Protein AF-A0A2M7NGG2-F1 (afdb_monomer)

Nearest PDB structures (foldseek):
  3zx6-assembly1_A  TM=2.476E-01  e=9.304E+00  Archaeoglobus fulgidus DSM 4304

Sequence (332 aa):
MDNKNKNTEERQLDELEKFLLTHRSKLQKEEKKSINQQFDASFSMEKNFLAIQAKMKNEQASRLEPRNIIEERAKKLIEIESEESEKEETKNWVKPAPISSETEKTAKSIKIGYAEVKRDVTNWVKPAPITSQYSSHATSLETRNQKNMPTTKTVSLRKFWTVAASLTALLITTFMYQADTISMLTAENEELISMYEENGMRGFDENFEGNNRQNYAQNASLPAELLEAENYYTSIIAKDKKELKKKDTQNWITPETIQTLDELDEVYKVMKADLLEEQNPKKLVDEMLNNLKLRKQILDESIQILEKSNTEKSNSSDSKSNTTNNSNEKSI

pLDDT: mean 70.08, std 18.83, range [37.06, 97.06]

Secondary structure (DSSP, 8-state):
--TTTHHHHHHHHHHHHHHHHHHHHHHHHHHHHHHHHHHHHHHHHHHHHHHHHHHHHHHHHHHH--TTHHHHHHHHHHHHHHHHHTTSTT-----------------------------------PPPP---------------------------HHHHHHHHHHHHHHHHHHHHHHHHHHHHHHHHHHHHHHHHHHHHHHHHHHTTTSSSTTSTTSS----HHHHHHHHHHHHHHHHHHHHHHHH-TT--S-HHHHHHHHHHHHHHHHHHHHTTT-S-HHHHHHHHHHHHHHHHHHHHHHHHHHHHHHHHHHHHHHTTSSSSS-S-----

Structure (mmCIF, N/CA/C/O backbone):
data_AF-A0A2M7NGG2-F1
#
_entry.id   AF-A0A2M7NGG2-F1
#
loop_
_atom_site.group_PDB
_atom_site.id
_atom_site.type_symbol
_atom_site.label_atom_id
_atom_site.label_alt_id
_atom_site.label_comp_id
_atom_site.label_asym_id
_atom_site.label_entity_id
_atom_site.label_seq_id
_atom_site.pdbx_PDB_ins_code
_atom_site.Cartn_x
_atom_site.Cartn_y
_atom_site.Cartn_z
_atom_site.occupancy
_atom_site.B_iso_or_equiv
_atom_site.auth_seq_id
_atom_site.auth_comp_id
_atom_site.auth_asym_id
_atom_site.auth_atom_id
_atom_site.pdbx_PDB_model_num
ATOM 1 N N . MET A 1 1 ? -50.409 -27.435 54.629 1.00 51.56 1 MET A N 1
ATOM 2 C CA . MET A 1 1 ? -50.035 -28.698 53.952 1.00 51.56 1 MET A CA 1
ATOM 3 C C . MET A 1 1 ? -48.784 -28.470 53.087 1.00 51.56 1 MET A C 1
ATOM 5 O O . MET A 1 1 ? -48.601 -29.124 52.071 1.00 51.56 1 MET A O 1
ATOM 9 N N . ASP A 1 2 ? -47.858 -27.594 53.504 1.00 56.91 2 ASP A N 1
ATOM 10 C CA . ASP A 1 2 ? -47.106 -26.790 52.517 1.00 56.91 2 ASP A CA 1
ATOM 11 C C . ASP A 1 2 ? -45.601 -27.078 52.454 1.00 56.91 2 ASP A C 1
ATOM 13 O O . ASP A 1 2 ? -44.858 -26.391 51.763 1.00 56.91 2 ASP A O 1
ATOM 17 N N . ASN A 1 3 ? -45.124 -28.121 53.139 1.00 55.62 3 ASN A N 1
ATOM 18 C CA . ASN A 1 3 ? -43.682 -28.370 53.253 1.00 55.62 3 ASN A CA 1
ATOM 19 C C . ASN A 1 3 ? -43.091 -29.232 52.119 1.00 55.62 3 ASN A C 1
ATOM 21 O O . ASN A 1 3 ? -41.882 -29.424 52.059 1.00 55.62 3 ASN A O 1
ATOM 25 N N . LYS A 1 4 ? -43.919 -29.763 51.206 1.00 62.81 4 LYS A N 1
ATOM 26 C CA . LYS A 1 4 ? -43.430 -30.572 50.072 1.00 62.81 4 LYS A CA 1
ATOM 27 C C . LYS A 1 4 ? -42.981 -29.745 48.864 1.00 62.81 4 LYS A C 1
ATOM 29 O O . LYS A 1 4 ? -42.221 -30.267 48.058 1.00 62.81 4 LYS A O 1
ATOM 34 N N . ASN A 1 5 ? -43.392 -28.479 48.742 1.00 64.94 5 ASN A N 1
ATOM 35 C CA . ASN A 1 5 ? -43.087 -27.690 47.543 1.00 64.94 5 ASN A CA 1
ATOM 36 C C . ASN A 1 5 ? -41.690 -27.045 47.575 1.00 64.94 5 ASN A C 1
ATOM 38 O O . ASN A 1 5 ? -41.006 -27.044 46.556 1.00 64.94 5 ASN A O 1
ATOM 42 N N . LYS A 1 6 ? -41.212 -26.612 48.752 1.00 71.12 6 LYS A N 1
ATOM 43 C CA . LYS A 1 6 ? -39.896 -25.954 48.904 1.00 71.12 6 LYS A CA 1
ATOM 44 C C . LYS A 1 6 ? -38.714 -26.797 48.419 1.00 71.12 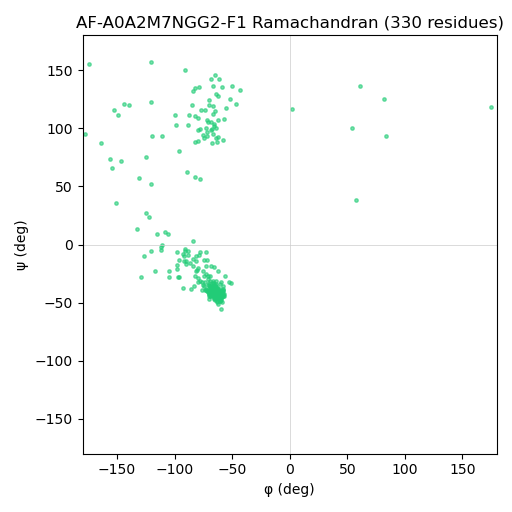6 LYS A C 1
ATOM 46 O O . LYS A 1 6 ? -37.806 -26.279 47.786 1.00 71.12 6 LYS A O 1
ATOM 51 N N . ASN A 1 7 ? -38.765 -28.107 48.654 1.00 76.88 7 ASN A N 1
ATOM 52 C CA . ASN A 1 7 ? -37.688 -29.021 48.259 1.00 76.88 7 ASN A CA 1
ATOM 53 C C . ASN A 1 7 ? -37.558 -29.186 46.735 1.00 76.88 7 ASN A C 1
ATOM 55 O O . ASN A 1 7 ? -36.537 -29.666 46.250 1.00 76.88 7 ASN A O 1
ATOM 59 N N . THR A 1 8 ? -38.598 -28.838 45.975 1.00 84.19 8 THR A N 1
ATOM 60 C CA . THR A 1 8 ? -38.588 -28.947 44.510 1.00 84.19 8 THR A CA 1
ATOM 61 C C . THR A 1 8 ? -37.977 -27.697 43.883 1.00 84.19 8 THR A C 1
ATOM 63 O O . THR A 1 8 ? -37.203 -27.811 42.937 1.00 84.19 8 THR A O 1
ATOM 66 N N . GLU A 1 9 ? -38.259 -26.522 44.451 1.00 82.75 9 GLU A N 1
ATOM 67 C CA . GLU A 1 9 ? -37.700 -25.243 43.998 1.00 82.75 9 GLU A CA 1
ATOM 68 C C . GLU A 1 9 ? -36.191 -25.150 44.260 1.00 82.75 9 GLU A C 1
ATOM 70 O O . GLU A 1 9 ? -35.447 -24.770 43.359 1.00 82.75 9 GLU A O 1
ATOM 75 N N . GLU A 1 10 ? -35.711 -25.579 45.436 1.00 86.06 10 GLU A N 1
ATOM 76 C CA . GLU A 1 10 ? -34.265 -25.624 45.721 1.00 86.06 10 GLU A CA 1
ATOM 77 C C . GLU A 1 10 ? -33.520 -26.549 44.750 1.00 86.06 10 GLU A C 1
ATOM 79 O O . GLU A 1 10 ? -32.450 -26.205 44.253 1.00 86.06 10 GLU A O 1
ATOM 84 N N . ARG A 1 11 ? -34.120 -27.689 44.386 1.00 89.81 11 ARG A N 1
ATOM 85 C CA . ARG A 1 11 ? -33.530 -28.613 43.408 1.00 89.81 11 ARG A CA 1
ATOM 86 C C . ARG A 1 11 ? -33.443 -28.015 42.006 1.00 89.81 11 ARG A C 1
ATOM 88 O O . ARG A 1 11 ? -32.463 -28.248 41.305 1.00 89.81 11 ARG A O 1
ATOM 95 N N . GLN A 1 12 ? -34.460 -27.259 41.599 1.00 92.50 12 GLN A N 1
ATOM 96 C CA . GLN A 1 12 ? -34.472 -26.581 40.303 1.00 92.50 12 GLN A CA 1
ATOM 97 C C . GLN A 1 12 ? -33.455 -25.435 40.249 1.00 92.50 12 GLN A C 1
ATOM 99 O O . GLN A 1 12 ? -32.825 -25.233 39.211 1.00 92.50 12 GLN A O 1
ATOM 104 N N . LEU A 1 13 ? -33.257 -24.721 41.360 1.00 92.81 13 LEU A N 1
ATOM 105 C CA . LEU A 1 13 ? -32.229 -23.685 41.486 1.00 92.81 13 LEU A CA 1
ATOM 106 C C . LEU A 1 13 ? -30.813 -24.267 41.385 1.00 92.81 13 LEU A C 1
ATOM 108 O O . LEU A 1 13 ? -30.017 -23.755 40.598 1.00 92.81 13 LEU A O 1
ATOM 112 N N . ASP A 1 14 ? -30.529 -25.370 42.080 1.00 94.25 14 ASP A N 1
ATOM 113 C CA . ASP A 1 14 ? -29.232 -26.059 42.003 1.00 94.25 14 ASP A CA 1
ATOM 114 C C . ASP A 1 14 ? -28.930 -26.574 40.585 1.00 94.25 14 ASP A C 1
ATOM 116 O O . ASP A 1 14 ? -27.805 -26.459 40.082 1.00 94.25 14 ASP A O 1
ATOM 120 N N . GLU A 1 15 ? -29.930 -27.140 39.900 1.00 94.00 15 GLU A N 1
ATOM 121 C CA . GLU A 1 15 ? -29.772 -27.600 38.516 1.00 94.00 15 GLU A CA 1
ATOM 122 C C . GLU A 1 15 ? -29.526 -26.436 37.547 1.00 94.00 15 GLU A C 1
ATOM 124 O O . GLU A 1 15 ? -28.672 -26.543 36.658 1.00 94.00 15 GLU A O 1
ATOM 129 N N . LEU A 1 16 ? -30.214 -25.307 37.745 1.00 92.38 16 LEU A N 1
ATOM 130 C CA . LEU A 1 16 ? -30.028 -24.102 36.941 1.00 92.38 16 LEU A CA 1
ATOM 131 C C . LEU A 1 16 ? -28.644 -23.479 37.166 1.00 92.38 16 LEU A C 1
ATOM 133 O O . LEU A 1 16 ? -27.970 -23.121 36.198 1.00 92.38 16 LEU A O 1
ATOM 137 N N . GLU A 1 17 ? -28.181 -23.395 38.412 1.00 93.44 17 GLU A N 1
ATOM 138 C CA . GLU A 1 17 ? -26.848 -22.882 38.734 1.00 93.44 17 GLU A CA 1
ATOM 139 C C . GLU A 1 17 ? -25.758 -23.758 38.107 1.00 93.44 17 GLU A C 1
ATOM 141 O O . GLU A 1 17 ? -24.840 -23.256 37.448 1.00 93.44 17 GLU A O 1
ATOM 146 N N . LYS A 1 18 ? -25.900 -25.084 38.207 1.00 95.75 18 LYS A N 1
ATOM 147 C CA . LYS A 1 18 ? -24.974 -26.036 37.588 1.00 95.75 18 LYS A CA 1
ATOM 148 C C . LYS A 1 18 ? -24.958 -25.919 36.062 1.00 95.75 18 LYS A C 1
ATOM 150 O O . LYS A 1 18 ? -23.886 -26.009 35.449 1.00 95.75 18 LYS A O 1
ATOM 155 N N . PHE A 1 19 ? -26.114 -25.692 35.439 1.00 96.31 19 PHE A N 1
ATOM 156 C CA . PHE A 1 19 ? -26.215 -25.445 34.002 1.00 96.31 19 PHE A CA 1
ATOM 157 C C . PHE A 1 19 ? -25.487 -24.154 33.603 1.00 96.31 19 PHE A C 1
ATOM 159 O O . PHE A 1 19 ? -24.643 -24.178 32.702 1.00 96.31 19 PHE A O 1
ATOM 166 N N . LEU A 1 20 ? -25.736 -23.051 34.315 1.00 91.44 20 LEU A N 1
ATOM 167 C CA . LEU A 1 20 ? -25.100 -21.758 34.057 1.00 91.44 20 LEU A CA 1
ATOM 168 C C . LEU A 1 20 ? -23.578 -21.814 34.247 1.00 91.44 20 LEU A C 1
ATOM 170 O O . LEU A 1 20 ? -22.838 -21.314 33.395 1.00 91.44 20 LEU A O 1
ATOM 174 N N . LEU A 1 21 ? -23.087 -22.484 35.298 1.00 92.00 21 LEU A N 1
ATOM 175 C CA . LEU A 1 21 ? -21.649 -22.686 35.513 1.00 92.00 21 LEU A CA 1
ATOM 176 C C . LEU A 1 21 ? -21.007 -23.462 34.356 1.00 92.00 21 LEU A C 1
ATOM 178 O O . LEU A 1 21 ? -19.936 -23.097 33.863 1.00 92.00 21 LEU A O 1
ATOM 182 N N . THR A 1 22 ? -21.678 -24.521 33.900 1.00 93.38 22 THR A N 1
ATOM 183 C CA . THR A 1 22 ? -21.195 -25.359 32.797 1.00 93.38 22 THR A CA 1
ATOM 184 C C . THR A 1 22 ? -21.135 -24.564 31.493 1.00 93.38 22 THR A C 1
ATOM 186 O O . THR A 1 22 ? -20.148 -24.649 30.757 1.00 93.38 22 THR A O 1
ATOM 189 N N . HIS A 1 23 ? -22.157 -23.752 31.215 1.00 90.50 23 HIS A N 1
ATOM 190 C CA . HIS A 1 23 ? -22.212 -22.935 30.007 1.00 90.50 23 HIS A CA 1
ATOM 191 C C . HIS A 1 23 ? -21.156 -21.820 30.020 1.00 90.50 23 HIS A C 1
ATOM 193 O O . HIS A 1 23 ? -20.458 -21.616 29.025 1.00 90.50 23 HIS A O 1
ATOM 199 N N . ARG A 1 24 ? -20.956 -21.160 31.169 1.00 88.38 24 ARG A N 1
ATOM 200 C CA . ARG A 1 24 ? -19.906 -20.147 31.354 1.00 88.38 24 ARG A CA 1
ATOM 201 C C . ARG A 1 24 ? -18.507 -20.730 31.151 1.00 88.38 24 ARG A C 1
ATOM 203 O O . ARG A 1 24 ? -17.673 -20.108 30.499 1.00 88.38 24 ARG A O 1
ATOM 210 N N . SER A 1 25 ? -18.257 -21.941 31.656 1.00 90.56 25 SER A N 1
ATOM 211 C CA . SER A 1 25 ? -16.974 -22.631 31.470 1.00 90.56 25 SER A CA 1
ATOM 212 C C . SER A 1 25 ? -16.694 -22.971 29.999 1.00 90.56 25 SER A C 1
ATOM 214 O O . SER A 1 25 ? -15.551 -22.852 29.551 1.00 90.56 25 SER A O 1
ATOM 216 N N . LYS A 1 26 ? -17.722 -23.354 29.225 1.00 89.69 26 LYS A N 1
ATOM 217 C CA . LYS A 1 26 ? -17.585 -23.596 27.778 1.00 89.69 26 LYS A CA 1
ATOM 218 C C . LYS A 1 26 ? -17.248 -22.317 27.013 1.00 89.69 26 LYS A C 1
ATOM 220 O O . LYS A 1 26 ? -16.282 -22.328 26.257 1.00 89.69 26 LYS A O 1
ATOM 225 N N . LEU A 1 27 ? -17.964 -21.223 27.281 1.00 86.50 27 LEU A N 1
ATOM 226 C CA . LEU A 1 27 ? -17.711 -19.930 26.635 1.00 86.50 27 LEU A CA 1
ATOM 227 C C . LEU A 1 27 ? -16.284 -19.431 26.901 1.00 86.50 27 LEU A C 1
ATOM 229 O O . LEU A 1 27 ? -15.575 -19.077 25.967 1.00 86.50 27 LEU A O 1
ATOM 233 N N . GLN A 1 28 ? -15.802 -19.522 28.144 1.00 84.00 28 GLN A N 1
ATOM 234 C CA . GLN A 1 28 ? -14.421 -19.139 28.469 1.00 84.00 28 GLN A CA 1
ATOM 235 C C . GLN A 1 28 ? -13.364 -20.013 27.775 1.00 84.00 28 GLN A C 1
ATOM 237 O O . GLN A 1 28 ? -12.260 -19.545 27.497 1.00 84.00 28 GLN A O 1
ATOM 242 N N . LYS A 1 29 ? -13.660 -21.294 27.515 1.00 85.44 29 LYS A N 1
ATOM 243 C CA . LYS A 1 29 ? -12.752 -22.174 26.764 1.00 85.44 29 LYS A CA 1
ATOM 244 C C . LYS A 1 29 ? -12.709 -21.817 25.281 1.00 85.44 29 LYS A C 1
ATOM 246 O O . LYS A 1 29 ? -11.626 -21.855 24.704 1.00 85.44 29 LYS A O 1
ATOM 251 N N . GLU A 1 30 ? -13.845 -21.483 24.676 1.00 79.31 30 GLU A N 1
ATOM 252 C CA . GLU A 1 30 ? -13.905 -21.057 23.272 1.00 79.31 30 GLU A CA 1
ATOM 253 C C . GLU A 1 30 ? -13.231 -19.699 23.064 1.00 79.31 30 GLU A C 1
ATOM 255 O O . GLU A 1 30 ? -12.419 -19.556 22.152 1.00 79.31 30 GLU A O 1
ATOM 260 N N . GLU A 1 31 ? -13.458 -18.750 23.972 1.00 77.06 31 GLU A N 1
ATOM 261 C CA . GLU A 1 31 ? -12.836 -17.425 23.936 1.00 77.06 31 GLU A CA 1
ATOM 262 C C . GLU A 1 31 ? -11.304 -17.524 24.015 1.00 77.06 31 GLU A C 1
ATOM 264 O O . GLU A 1 31 ? -10.600 -17.019 23.139 1.00 77.06 31 GLU A O 1
ATOM 269 N N . LYS A 1 32 ? -10.771 -18.304 24.970 1.00 75.75 32 LYS A N 1
ATOM 270 C CA . LYS A 1 32 ? -9.323 -18.573 25.071 1.00 75.75 32 LYS A CA 1
ATOM 271 C C . LYS A 1 32 ? -8.751 -19.267 23.836 1.00 75.75 32 LYS A C 1
ATOM 273 O O . LYS A 1 32 ? -7.603 -19.016 23.473 1.00 75.75 32 LYS A O 1
ATOM 278 N N . LYS A 1 33 ? -9.527 -20.142 23.190 1.00 79.50 33 LYS A N 1
ATOM 279 C CA . LYS A 1 33 ? -9.099 -20.821 21.962 1.00 79.50 33 LYS A CA 1
ATOM 280 C C . LYS A 1 33 ? -9.003 -19.836 20.794 1.00 79.50 33 LYS A C 1
ATOM 282 O O . LYS A 1 33 ? -8.041 -19.923 20.040 1.00 79.50 33 LYS A O 1
ATOM 287 N N . SER A 1 34 ? -9.933 -18.882 20.692 1.00 69.88 34 SER A N 1
ATOM 288 C CA . SER A 1 34 ? -9.902 -17.836 19.660 1.00 69.88 34 SER A CA 1
ATOM 289 C C . SER A 1 34 ? -8.727 -16.865 19.833 1.00 69.88 34 SER A C 1
ATOM 291 O O . SER A 1 34 ? -8.045 -16.560 18.857 1.00 69.88 34 SER A O 1
ATOM 293 N N . ILE A 1 35 ? -8.419 -16.473 21.077 1.00 66.00 35 ILE A N 1
ATOM 294 C CA . ILE A 1 35 ? -7.312 -15.557 21.395 1.00 66.00 35 ILE A CA 1
ATOM 295 C C . ILE A 1 35 ? -5.965 -16.190 21.036 1.00 66.00 35 ILE A C 1
ATOM 297 O O . ILE A 1 35 ? -5.145 -15.556 20.378 1.00 66.00 35 ILE A O 1
ATOM 301 N N . ASN A 1 36 ? -5.746 -17.460 21.397 1.00 59.78 36 ASN A N 1
ATOM 302 C CA . ASN A 1 36 ? -4.507 -18.156 21.035 1.00 59.78 36 ASN A CA 1
ATOM 303 C C . ASN A 1 36 ? -4.354 -18.306 19.513 1.00 59.78 36 ASN A C 1
ATOM 305 O O . ASN A 1 36 ? -3.256 -18.151 18.990 1.00 59.78 36 ASN A O 1
ATOM 309 N N . GLN A 1 37 ? -5.451 -18.548 18.788 1.00 68.06 37 GLN A N 1
ATOM 310 C CA . GLN A 1 37 ? -5.415 -18.689 17.331 1.00 68.06 37 GLN A CA 1
ATOM 311 C C . GLN A 1 37 ? -5.125 -17.355 16.620 1.00 68.06 37 GLN A C 1
ATO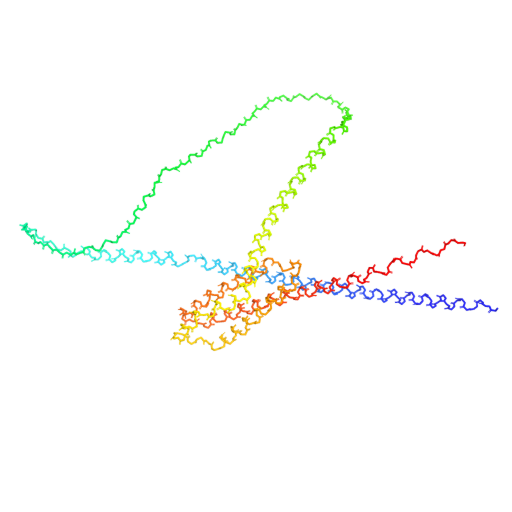M 313 O O . GLN A 1 37 ? -4.427 -17.339 15.607 1.00 68.06 37 GLN A O 1
ATOM 318 N N . GLN A 1 38 ? -5.616 -16.234 17.161 1.00 54.91 38 GLN A N 1
ATOM 319 C CA . GLN A 1 38 ? -5.259 -14.892 16.690 1.00 54.91 38 GLN A CA 1
ATOM 320 C C . GLN A 1 38 ? -3.801 -14.537 16.994 1.00 54.91 38 GLN A C 1
ATOM 322 O O . GLN A 1 38 ? -3.135 -13.961 16.136 1.00 54.91 38 GLN A O 1
ATOM 327 N N . PHE A 1 39 ? -3.298 -14.909 18.173 1.00 62.75 39 PHE A N 1
ATOM 328 C CA . PHE A 1 39 ? -1.914 -14.641 18.566 1.00 62.75 39 PHE A CA 1
ATOM 329 C C . PHE A 1 39 ? -0.909 -15.410 17.695 1.00 62.75 39 PHE A C 1
ATOM 331 O O . PHE A 1 39 ? 0.088 -14.847 17.245 1.00 62.75 39 PHE A O 1
ATOM 338 N N . ASP A 1 40 ? -1.200 -16.672 17.371 1.00 60.94 40 ASP A N 1
ATOM 339 C CA . ASP A 1 40 ? -0.364 -17.462 16.460 1.00 60.94 40 ASP A CA 1
ATOM 340 C C . ASP A 1 40 ? -0.364 -16.884 15.030 1.00 60.94 40 ASP A C 1
ATOM 342 O O . ASP A 1 40 ? 0.667 -16.882 14.351 1.00 60.94 40 ASP A O 1
ATOM 346 N N . ALA A 1 41 ? -1.496 -16.334 14.572 1.00 62.44 41 ALA A N 1
ATOM 347 C CA . ALA A 1 41 ? -1.596 -15.694 13.261 1.00 62.44 41 ALA A CA 1
ATOM 348 C C . ALA A 1 41 ? -0.814 -14.369 13.188 1.00 62.44 41 ALA A C 1
ATOM 350 O O . ALA A 1 41 ? -0.125 -14.128 12.193 1.00 62.44 41 ALA A O 1
ATOM 351 N N . SER A 1 42 ? -0.864 -13.533 14.235 1.00 52.91 42 SER A N 1
ATOM 352 C CA . SER A 1 42 ? -0.092 -12.283 14.279 1.00 52.91 42 SER A CA 1
ATOM 353 C C . SER A 1 42 ? 1.412 -12.552 14.325 1.00 52.91 42 SER A C 1
ATOM 355 O O . SER A 1 42 ? 2.168 -11.929 13.581 1.00 52.91 42 SER A O 1
ATOM 357 N N . PHE A 1 43 ? 1.846 -13.550 15.103 1.00 63.66 43 PHE A N 1
ATOM 358 C CA . PHE A 1 43 ? 3.258 -13.935 15.181 1.00 63.66 43 PHE A CA 1
ATOM 359 C C . PHE A 1 43 ? 3.774 -14.520 13.856 1.00 63.66 43 PHE A C 1
ATOM 361 O O . PHE A 1 43 ? 4.923 -14.296 13.464 1.00 63.66 43 PHE A O 1
ATOM 368 N N . SER A 1 44 ? 2.920 -15.247 13.125 1.00 68.06 44 SER A N 1
ATOM 369 C CA . SER A 1 44 ? 3.253 -15.750 11.791 1.00 68.06 44 SER A CA 1
ATOM 370 C C . SER A 1 44 ? 3.413 -14.625 10.762 1.00 68.06 44 SER A C 1
ATOM 372 O O . SER A 1 44 ? 4.280 -14.729 9.892 1.00 68.06 44 SER A O 1
ATOM 374 N N . MET A 1 45 ? 2.607 -13.561 10.841 1.00 60.97 45 MET A N 1
ATOM 375 C CA . MET A 1 45 ? 2.731 -12.396 9.957 1.00 60.97 45 MET A CA 1
ATOM 376 C C . MET A 1 45 ? 3.993 -11.585 10.252 1.00 60.97 45 MET A C 1
ATOM 378 O O . MET A 1 45 ? 4.739 -11.275 9.326 1.00 60.97 45 MET A O 1
ATOM 382 N N . GLU A 1 46 ? 4.296 -11.330 11.525 1.00 67.75 46 GLU A N 1
ATOM 383 C CA . GLU A 1 46 ? 5.510 -10.611 11.926 1.00 67.75 46 GLU A CA 1
ATOM 384 C C . GLU A 1 46 ? 6.782 -11.348 11.480 1.00 67.75 46 GLU A C 1
ATOM 386 O O . GLU A 1 46 ? 7.712 -10.750 10.934 1.00 67.75 46 GLU A O 1
ATOM 391 N N . LYS A 1 47 ? 6.792 -12.683 11.593 1.00 76.56 47 LYS A N 1
ATOM 392 C CA . LYS A 1 47 ? 7.894 -13.516 11.095 1.00 76.56 47 LYS A CA 1
ATOM 393 C C . LYS A 1 47 ? 8.057 -13.436 9.572 1.00 76.56 47 LYS A C 1
ATOM 395 O O . LYS A 1 47 ? 9.189 -13.390 9.087 1.00 76.56 47 LYS A O 1
ATOM 400 N N . ASN A 1 48 ? 6.955 -13.410 8.820 1.00 70.88 48 ASN A N 1
ATOM 401 C CA . ASN A 1 48 ? 6.996 -13.239 7.365 1.00 70.88 48 ASN A CA 1
ATOM 402 C C . ASN A 1 48 ? 7.498 -11.843 6.975 1.00 70.88 48 ASN A C 1
ATOM 404 O O . ASN A 1 48 ? 8.320 -11.726 6.068 1.00 70.88 48 ASN A O 1
ATOM 408 N N . PHE A 1 49 ? 7.079 -10.803 7.693 1.00 73.75 49 PHE A N 1
ATOM 409 C CA . PHE A 1 49 ? 7.538 -9.434 7.470 1.00 73.75 49 PHE A CA 1
ATOM 410 C C . PHE A 1 49 ? 9.049 -9.284 7.709 1.00 73.75 49 PHE A C 1
ATOM 412 O O . PHE A 1 49 ? 9.772 -8.781 6.848 1.00 73.75 49 PHE A O 1
ATOM 419 N N . LEU A 1 50 ? 9.561 -9.823 8.821 1.00 81.44 50 LEU A N 1
ATOM 420 C CA . LEU A 1 50 ? 10.999 -9.873 9.115 1.00 81.44 50 LEU A CA 1
ATOM 421 C C . LEU A 1 50 ? 11.791 -10.629 8.037 1.00 81.44 50 LEU A C 1
ATOM 423 O O . LEU A 1 50 ? 12.881 -10.200 7.653 1.00 81.44 50 LEU A O 1
ATOM 427 N N . ALA A 1 51 ? 11.245 -11.731 7.514 1.00 79.25 51 ALA A N 1
ATOM 428 C CA . ALA A 1 51 ? 11.873 -12.482 6.429 1.00 79.25 51 ALA A CA 1
ATOM 429 C C . ALA A 1 51 ? 11.941 -11.669 5.123 1.00 79.25 51 ALA A C 1
ATOM 431 O O . ALA A 1 51 ? 12.961 -11.709 4.431 1.00 79.25 51 ALA A O 1
ATOM 432 N N . ILE A 1 52 ? 10.894 -10.899 4.806 1.00 75.88 52 ILE A N 1
ATOM 433 C CA . ILE A 1 52 ? 10.863 -10.001 3.643 1.00 75.88 52 ILE A CA 1
ATOM 434 C C . ILE A 1 52 ? 11.904 -8.886 3.800 1.00 75.88 52 ILE A C 1
ATOM 436 O O . ILE A 1 52 ? 12.710 -8.687 2.890 1.00 75.88 52 ILE A O 1
ATOM 440 N N . GLN A 1 53 ? 11.974 -8.227 4.962 1.00 78.81 53 GLN A N 1
ATOM 441 C CA . GLN A 1 53 ? 12.988 -7.197 5.223 1.00 78.81 53 GLN A CA 1
ATOM 442 C C . GLN A 1 53 ? 14.418 -7.742 5.119 1.00 78.81 53 GLN A C 1
ATOM 444 O O . GLN A 1 53 ? 15.288 -7.107 4.520 1.00 78.81 53 GLN A O 1
ATOM 449 N N . ALA A 1 54 ? 14.674 -8.926 5.683 1.00 80.94 54 ALA A N 1
ATOM 450 C CA . ALA A 1 54 ? 15.983 -9.566 5.604 1.00 80.94 54 ALA A CA 1
ATOM 451 C C . ALA A 1 54 ? 16.362 -9.891 4.151 1.00 80.94 54 ALA A C 1
ATOM 453 O O . ALA A 1 54 ? 17.503 -9.664 3.745 1.00 80.94 54 ALA A O 1
ATOM 454 N N . LYS A 1 55 ? 15.400 -10.368 3.351 1.00 86.62 55 LYS A N 1
ATOM 455 C CA . LYS A 1 55 ? 15.606 -10.644 1.927 1.00 86.62 55 LYS A CA 1
ATOM 456 C C . LYS A 1 55 ? 15.906 -9.365 1.144 1.00 86.62 55 LYS A C 1
ATOM 458 O O . LYS A 1 55 ? 16.868 -9.360 0.384 1.00 86.62 55 LYS A O 1
ATOM 463 N N . MET A 1 56 ? 15.163 -8.282 1.384 1.00 74.50 56 MET A N 1
ATOM 464 C CA . MET A 1 56 ? 15.417 -6.978 0.760 1.00 74.50 56 MET A CA 1
ATOM 465 C C . MET A 1 56 ? 16.803 -6.430 1.109 1.00 74.50 56 MET A C 1
ATOM 467 O O . MET A 1 56 ? 17.535 -6.019 0.214 1.00 74.50 56 MET A O 1
ATOM 471 N N . LYS A 1 57 ? 17.206 -6.476 2.386 1.00 79.69 57 LYS A N 1
ATOM 472 C CA . LYS A 1 57 ? 18.550 -6.041 2.805 1.00 79.69 57 LYS A CA 1
ATOM 473 C C . LYS A 1 57 ? 19.654 -6.875 2.164 1.00 79.69 57 LYS A C 1
ATOM 475 O O . LYS A 1 57 ? 20.663 -6.319 1.744 1.00 79.69 57 LYS A O 1
ATOM 480 N N . ASN A 1 58 ? 19.471 -8.192 2.075 1.00 79.06 58 ASN A N 1
ATOM 481 C CA . ASN A 1 58 ? 20.442 -9.075 1.432 1.00 79.06 58 ASN A CA 1
ATOM 482 C C . ASN A 1 58 ? 20.533 -8.813 -0.080 1.00 79.06 58 ASN A C 1
ATOM 484 O O . ASN A 1 58 ? 21.623 -8.787 -0.641 1.00 79.06 58 ASN A O 1
ATOM 488 N N . GLU A 1 59 ? 19.401 -8.557 -0.739 1.00 76.62 59 GLU A N 1
ATOM 489 C CA . GLU A 1 59 ? 19.377 -8.208 -2.159 1.00 76.62 59 GLU A CA 1
ATOM 490 C C . GLU A 1 59 ? 20.039 -6.845 -2.416 1.00 76.62 59 GLU A C 1
ATOM 492 O O . GLU A 1 59 ? 20.888 -6.737 -3.299 1.00 76.62 59 GLU A O 1
ATOM 497 N N . GLN A 1 60 ? 19.762 -5.833 -1.589 1.00 73.19 60 GLN A N 1
ATOM 498 C CA . GLN A 1 60 ? 20.455 -4.541 -1.641 1.00 73.19 60 GLN A CA 1
ATOM 499 C C . GLN A 1 60 ? 21.962 -4.686 -1.402 1.00 73.19 60 GLN A C 1
ATOM 501 O O . GLN A 1 60 ? 22.753 -4.106 -2.143 1.00 73.19 60 GLN A O 1
ATOM 506 N N . ALA A 1 61 ? 22.375 -5.499 -0.425 1.00 71.38 61 ALA A N 1
ATOM 507 C CA . ALA A 1 61 ? 23.786 -5.787 -0.175 1.00 71.38 61 ALA A CA 1
ATOM 508 C C . ALA A 1 61 ? 24.447 -6.492 -1.371 1.00 71.38 61 ALA A C 1
ATOM 510 O O . ALA A 1 61 ? 25.568 -6.150 -1.735 1.00 71.38 61 ALA A O 1
ATOM 511 N N . SER A 1 62 ? 23.738 -7.411 -2.036 1.00 71.00 62 SER A N 1
ATOM 512 C CA . SER A 1 62 ? 24.237 -8.089 -3.239 1.00 71.00 62 SER A CA 1
ATOM 513 C C . SER A 1 62 ? 24.339 -7.168 -4.461 1.00 71.00 62 SER A C 1
ATOM 515 O O . SER A 1 62 ? 25.241 -7.340 -5.276 1.00 71.00 62 SER A O 1
ATOM 517 N N . ARG A 1 63 ? 23.466 -6.155 -4.570 1.00 66.25 63 ARG A N 1
ATOM 518 C CA . ARG A 1 63 ? 23.556 -5.103 -5.599 1.00 66.25 63 ARG A CA 1
ATOM 519 C C . ARG A 1 63 ? 24.675 -4.098 -5.310 1.00 66.25 63 ARG A C 1
ATOM 521 O O . ARG A 1 63 ? 25.201 -3.493 -6.238 1.00 66.25 63 ARG A O 1
ATOM 528 N N . LEU A 1 64 ? 25.033 -3.923 -4.037 1.00 55.41 64 LEU A N 1
ATOM 529 C CA . LEU A 1 64 ? 26.090 -3.018 -3.588 1.00 55.41 64 LEU A CA 1
ATOM 530 C C . LEU A 1 64 ? 27.472 -3.669 -3.503 1.00 55.41 64 LEU A C 1
ATOM 532 O O . LEU A 1 64 ? 28.430 -2.940 -3.256 1.00 55.41 64 LEU A O 1
ATOM 536 N N . GLU A 1 65 ? 27.628 -4.982 -3.722 1.00 49.75 65 GLU A N 1
ATOM 537 C CA . GLU A 1 65 ? 28.968 -5.539 -3.914 1.00 49.75 65 GLU A CA 1
ATOM 538 C C . GLU A 1 65 ? 29.564 -4.961 -5.211 1.00 49.75 65 GLU A C 1
ATOM 540 O O . GLU A 1 65 ? 29.072 -5.253 -6.306 1.00 49.75 65 GLU A O 1
ATOM 545 N N . PRO A 1 66 ? 30.647 -4.164 -5.140 1.00 52.69 66 PRO A N 1
ATOM 546 C CA . PRO A 1 66 ? 31.288 -3.580 -6.309 1.00 52.69 66 PRO A CA 1
ATOM 547 C C . PRO A 1 66 ? 32.158 -4.640 -7.001 1.00 52.69 66 PRO A C 1
ATOM 549 O O . PRO A 1 66 ? 33.360 -4.457 -7.164 1.00 52.69 66 PRO A O 1
ATOM 552 N N . ARG A 1 67 ? 31.581 -5.783 -7.387 1.00 51.84 67 ARG A N 1
ATOM 553 C CA . ARG A 1 67 ? 32.337 -6.894 -7.984 1.00 51.84 67 ARG A CA 1
ATOM 554 C C . ARG A 1 67 ? 32.694 -6.708 -9.451 1.00 51.84 67 ARG A C 1
ATOM 556 O O . ARG A 1 67 ? 33.445 -7.517 -9.964 1.00 51.84 67 ARG A O 1
ATOM 563 N N . ASN A 1 68 ? 32.211 -5.663 -10.120 1.00 55.56 68 ASN A N 1
ATOM 564 C CA . ASN A 1 68 ? 32.533 -5.468 -11.538 1.00 55.56 68 ASN A CA 1
ATOM 565 C C . ASN A 1 68 ? 33.052 -4.079 -11.895 1.00 55.56 68 ASN A C 1
ATOM 567 O O . ASN A 1 68 ? 33.851 -3.961 -12.810 1.00 55.56 68 ASN A O 1
ATOM 571 N N . ILE A 1 69 ? 32.694 -3.020 -11.165 1.00 59.91 69 ILE A N 1
ATOM 572 C CA . ILE A 1 69 ? 33.061 -1.660 -11.598 1.00 59.91 69 ILE A CA 1
ATOM 573 C C . ILE A 1 69 ? 34.550 -1.367 -11.356 1.00 59.91 69 ILE A C 1
ATOM 575 O O . ILE A 1 69 ? 35.184 -0.690 -12.163 1.00 59.91 69 ILE A O 1
ATOM 579 N N . ILE A 1 70 ? 35.134 -1.878 -10.266 1.00 62.59 70 ILE A N 1
ATOM 580 C CA . ILE A 1 70 ? 36.564 -1.680 -9.973 1.00 62.59 70 ILE A CA 1
ATOM 581 C C . ILE A 1 70 ? 37.424 -2.588 -10.863 1.00 62.59 70 ILE A C 1
ATOM 583 O O . ILE A 1 70 ? 38.446 -2.140 -11.375 1.00 62.59 70 ILE A O 1
ATOM 587 N N . GLU A 1 71 ? 36.988 -3.826 -11.105 1.00 67.19 71 GLU A N 1
ATOM 588 C CA . GLU A 1 71 ? 37.714 -4.788 -11.941 1.00 67.19 71 GLU A CA 1
ATOM 589 C C . GLU A 1 71 ? 37.630 -4.435 -13.437 1.00 67.19 71 GLU A C 1
ATOM 591 O O . GLU A 1 71 ? 38.646 -4.487 -14.132 1.00 67.19 71 GLU A O 1
ATOM 596 N N . GLU A 1 72 ? 36.477 -3.957 -13.928 1.00 69.38 72 GLU A N 1
ATOM 597 C CA . GLU A 1 72 ? 36.372 -3.405 -15.286 1.00 69.38 72 GLU A CA 1
ATOM 598 C C . GLU A 1 72 ? 37.189 -2.123 -15.450 1.00 69.38 72 GLU A C 1
ATOM 600 O O . GLU A 1 72 ? 37.868 -1.971 -16.463 1.00 69.38 72 GLU A O 1
ATOM 605 N N . ARG A 1 73 ? 37.185 -1.205 -14.470 1.00 75.12 73 ARG A N 1
ATOM 606 C CA . ARG A 1 73 ? 38.030 0.001 -14.547 1.00 75.12 73 ARG A CA 1
ATOM 607 C C . ARG A 1 73 ? 39.518 -0.338 -14.533 1.00 75.12 73 ARG A C 1
ATOM 609 O O . ARG A 1 73 ? 40.272 0.304 -15.258 1.00 75.12 73 ARG A O 1
ATOM 616 N N . ALA A 1 74 ? 39.934 -1.341 -13.760 1.00 77.19 74 ALA A N 1
ATOM 617 C CA . ALA A 1 74 ? 41.315 -1.814 -13.747 1.00 77.19 74 ALA A CA 1
ATOM 618 C C . ALA A 1 74 ? 41.711 -2.456 -15.088 1.00 77.19 74 ALA A C 1
ATOM 620 O O . ALA A 1 74 ? 42.770 -2.133 -15.619 1.00 77.19 74 ALA A O 1
ATOM 621 N N . LYS A 1 75 ? 40.843 -3.285 -15.688 1.00 80.19 75 LYS A N 1
ATOM 622 C CA . LYS A 1 75 ? 41.072 -3.826 -17.041 1.00 80.19 75 LYS A CA 1
ATOM 623 C C . LYS A 1 75 ? 41.179 -2.726 -18.094 1.00 80.19 75 LYS A C 1
ATOM 625 O O . LYS A 1 75 ? 42.093 -2.762 -18.909 1.00 80.19 75 LYS A O 1
ATOM 630 N N . LYS A 1 76 ? 40.302 -1.721 -18.033 1.00 82.50 76 LYS A N 1
ATOM 631 C CA . LYS A 1 76 ? 40.296 -0.605 -18.988 1.00 82.50 76 LYS A CA 1
ATOM 632 C C . LYS A 1 76 ? 41.543 0.277 -18.880 1.00 82.50 76 LYS A C 1
ATOM 634 O O . LYS A 1 76 ? 42.003 0.796 -19.886 1.00 82.50 76 LYS A O 1
ATOM 639 N N . LEU A 1 77 ? 42.098 0.438 -17.677 1.00 81.31 77 LEU A N 1
ATOM 640 C CA . LEU A 1 77 ? 43.357 1.165 -17.468 1.00 81.31 77 LEU A CA 1
ATOM 641 C C . LEU A 1 77 ? 44.562 0.416 -18.055 1.00 81.31 77 LEU A C 1
ATOM 643 O O . LEU A 1 77 ? 45.409 1.045 -18.678 1.00 81.31 77 LEU A O 1
ATOM 647 N N . ILE A 1 78 ? 44.602 -0.913 -17.921 1.00 82.31 78 ILE A N 1
ATOM 648 C CA . ILE A 1 78 ? 45.669 -1.747 -18.502 1.00 82.31 78 ILE A CA 1
ATOM 649 C C . ILE A 1 78 ? 45.596 -1.748 -20.039 1.00 82.31 78 ILE A C 1
ATOM 651 O O . ILE A 1 78 ? 46.625 -1.705 -20.707 1.00 82.31 78 ILE A O 1
ATOM 655 N N . GLU A 1 79 ? 44.388 -1.758 -20.609 1.00 85.19 79 GLU A N 1
ATOM 656 C CA . GLU A 1 79 ? 44.188 -1.701 -22.064 1.00 85.19 79 GLU A CA 1
ATOM 657 C C . GLU A 1 79 ? 44.673 -0.361 -22.652 1.00 85.19 79 GLU A C 1
ATOM 659 O O . GLU A 1 79 ? 45.383 -0.353 -23.657 1.00 85.19 79 GLU A O 1
ATOM 664 N N . ILE A 1 80 ? 44.415 0.759 -21.965 1.00 78.38 80 ILE A N 1
ATOM 665 C CA . ILE A 1 80 ? 44.894 2.090 -22.378 1.00 78.38 80 ILE A CA 1
ATOM 666 C C . ILE A 1 80 ? 46.430 2.189 -22.327 1.00 78.38 80 ILE A C 1
ATOM 668 O O . ILE A 1 80 ? 47.026 2.704 -23.271 1.00 78.38 80 ILE A O 1
ATOM 672 N N . GLU A 1 81 ? 47.086 1.663 -21.285 1.00 74.19 81 GLU A N 1
ATOM 673 C CA . GLU A 1 81 ? 48.560 1.646 -21.215 1.00 74.19 81 GLU A CA 1
ATOM 674 C C . GLU A 1 81 ? 49.189 0.792 -22.329 1.00 74.19 81 GLU A C 1
ATOM 676 O O . GLU A 1 81 ? 50.248 1.140 -22.857 1.00 74.19 81 GLU A O 1
ATOM 681 N N . SER A 1 82 ? 48.529 -0.297 -22.739 1.00 69.19 82 SER A N 1
ATOM 682 C CA . SER A 1 82 ? 49.027 -1.140 -23.831 1.00 69.19 82 SER A CA 1
ATOM 683 C C . SER A 1 82 ? 48.933 -0.456 -25.202 1.00 69.19 82 SER A C 1
ATOM 685 O O . SER A 1 82 ? 49.895 -0.505 -25.970 1.00 69.19 82 SER A O 1
ATOM 687 N N . GLU A 1 83 ? 47.849 0.278 -25.481 1.00 70.69 83 GLU A N 1
ATOM 688 C CA . GLU A 1 83 ? 47.672 1.004 -26.749 1.00 70.69 83 GLU A CA 1
ATOM 689 C C . GLU A 1 83 ? 48.565 2.250 -26.880 1.00 70.69 83 GLU A C 1
ATOM 691 O O . GLU A 1 83 ? 48.868 2.688 -27.996 1.00 70.69 83 GLU A O 1
ATOM 696 N N . GLU A 1 84 ? 48.985 2.848 -25.763 1.00 65.31 84 GLU A N 1
ATOM 697 C CA . GLU A 1 84 ? 49.867 4.020 -25.771 1.00 65.31 84 GLU A CA 1
ATOM 698 C C . GLU A 1 84 ? 51.329 3.622 -26.045 1.00 65.31 84 GLU A C 1
ATOM 700 O O . GLU A 1 84 ? 52.042 4.334 -26.756 1.00 65.31 84 GLU A O 1
ATOM 705 N N . SER A 1 85 ? 51.737 2.422 -25.610 1.00 58.12 85 SER A N 1
ATOM 706 C CA . SER A 1 85 ? 53.085 1.883 -25.842 1.00 58.12 85 SER A CA 1
ATOM 707 C C . SER A 1 85 ? 53.376 1.508 -27.305 1.00 58.12 85 SER A C 1
ATOM 709 O O . SER A 1 85 ? 54.518 1.610 -27.751 1.00 58.12 85 SER A O 1
ATOM 711 N N . GLU A 1 86 ? 52.356 1.168 -28.102 1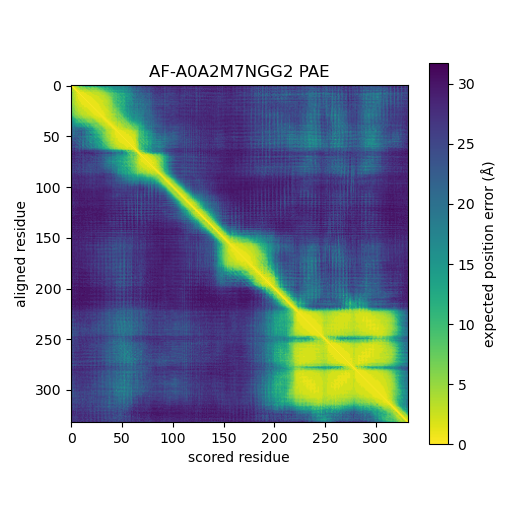.00 58.66 86 GLU A N 1
ATOM 712 C CA . GLU A 1 86 ? 52.530 0.841 -29.528 1.00 58.66 86 GLU A CA 1
ATOM 713 C C . GLU A 1 86 ? 52.627 2.083 -30.437 1.00 58.66 86 GLU A C 1
ATOM 715 O O . GLU A 1 86 ? 53.058 1.988 -31.589 1.00 58.66 86 GLU A O 1
ATOM 720 N N . LYS A 1 87 ? 52.268 3.280 -29.947 1.00 57.94 87 LYS A N 1
ATOM 721 C CA . LYS A 1 87 ? 52.280 4.517 -30.754 1.00 57.94 87 LYS A CA 1
ATOM 722 C C . LYS A 1 87 ? 53.580 5.323 -30.666 1.00 57.94 87 LYS A C 1
ATOM 724 O O . LYS A 1 87 ? 53.747 6.261 -31.451 1.00 57.94 87 LYS A O 1
ATOM 729 N N . GLU A 1 88 ? 54.514 4.974 -29.780 1.00 53.44 88 GLU A N 1
ATOM 730 C CA . GLU A 1 88 ? 55.779 5.713 -29.625 1.00 53.44 88 GLU A CA 1
ATOM 731 C C . GLU A 1 88 ? 56.942 5.222 -30.509 1.00 53.44 88 GLU A C 1
ATOM 733 O O . GLU A 1 88 ? 57.884 5.984 -30.730 1.00 53.44 88 GLU A O 1
ATOM 738 N N . GLU A 1 89 ? 56.876 4.041 -31.134 1.00 53.62 89 GLU A N 1
ATOM 739 C CA . GLU A 1 89 ? 58.009 3.510 -31.923 1.00 53.62 89 GLU A CA 1
ATOM 740 C C . GLU A 1 89 ? 58.118 4.013 -33.380 1.00 53.62 89 GLU A C 1
ATOM 742 O O . GLU A 1 89 ? 59.031 3.619 -34.104 1.00 53.62 89 GLU A O 1
ATOM 747 N N . THR A 1 90 ? 57.260 4.931 -33.848 1.00 53.62 90 THR A N 1
ATOM 748 C CA . THR A 1 90 ? 57.283 5.376 -35.265 1.00 53.62 90 THR A CA 1
ATOM 749 C C . THR A 1 90 ? 57.422 6.883 -35.496 1.00 53.62 90 THR A C 1
ATOM 751 O O . THR A 1 90 ? 57.045 7.389 -36.555 1.00 53.62 90 THR A O 1
ATOM 754 N N . LYS A 1 91 ? 58.043 7.638 -34.580 1.00 51.41 91 LYS A N 1
ATOM 755 C CA . LYS A 1 91 ? 58.438 9.033 -34.868 1.00 51.41 91 LYS A CA 1
ATOM 756 C C . LYS A 1 91 ? 59.894 9.132 -35.312 1.00 51.41 91 LYS A C 1
ATOM 758 O O . LYS A 1 91 ? 60.799 9.496 -34.567 1.00 51.41 91 LYS A O 1
ATOM 763 N N . ASN A 1 92 ? 60.066 8.825 -36.596 1.00 46.91 92 ASN A N 1
ATOM 764 C CA . ASN A 1 92 ? 61.247 9.134 -37.388 1.00 46.91 92 ASN A CA 1
ATOM 765 C C . ASN A 1 92 ? 61.654 10.611 -37.268 1.00 46.91 92 ASN A C 1
ATOM 767 O O . ASN A 1 92 ? 60.838 11.527 -37.374 1.00 46.91 92 ASN A O 1
ATOM 771 N N . TRP A 1 93 ? 62.962 10.799 -37.111 1.00 52.94 93 TRP A N 1
ATOM 772 C CA . TRP A 1 93 ? 63.700 12.053 -37.200 1.00 52.94 93 TRP A CA 1
ATOM 773 C C . TRP A 1 93 ? 63.320 12.886 -38.435 1.00 52.94 93 TRP A C 1
ATOM 775 O O . TRP A 1 93 ? 63.576 12.480 -39.569 1.00 52.94 93 TRP A O 1
ATOM 785 N N . VAL A 1 94 ? 62.834 14.110 -38.216 1.00 47.84 94 VAL A N 1
ATOM 786 C CA . VAL A 1 94 ? 62.776 15.158 -39.245 1.00 47.84 94 VAL A CA 1
ATOM 787 C C . VAL A 1 94 ? 63.583 16.361 -38.760 1.00 47.84 94 VAL A C 1
ATOM 789 O O . VAL A 1 94 ? 63.352 16.896 -37.677 1.00 47.84 94 VAL A O 1
ATOM 792 N N . LYS A 1 95 ? 64.577 16.750 -39.567 1.00 52.88 95 LYS A N 1
ATOM 793 C CA . LYS A 1 95 ? 65.468 17.901 -39.347 1.00 52.88 95 LYS A CA 1
ATOM 794 C C . LYS A 1 95 ? 64.680 19.221 -39.306 1.00 52.88 95 LYS A C 1
ATOM 796 O O . LYS A 1 95 ? 63.791 19.398 -40.138 1.00 52.88 95 LYS A O 1
ATOM 801 N N . PRO A 1 96 ? 65.054 20.188 -38.447 1.00 50.84 96 PRO A N 1
ATOM 802 C CA . PRO A 1 96 ? 64.456 21.515 -38.475 1.00 50.84 96 PRO A CA 1
ATOM 803 C C . PRO A 1 96 ? 65.053 22.357 -39.614 1.00 50.84 96 PRO A C 1
ATOM 805 O O . PRO A 1 96 ? 66.270 22.398 -39.801 1.00 50.84 96 PRO A O 1
ATOM 808 N N . ALA A 1 97 ? 64.187 23.051 -40.351 1.00 42.94 97 ALA A N 1
ATOM 809 C CA . ALA A 1 97 ? 64.542 24.125 -41.277 1.00 42.94 97 ALA A CA 1
ATOM 810 C C . ALA A 1 97 ? 63.828 25.427 -40.852 1.00 42.94 97 ALA A C 1
ATOM 812 O O . ALA A 1 97 ? 62.854 25.367 -40.098 1.00 42.94 97 ALA A O 1
ATOM 813 N N . PRO A 1 98 ? 64.352 26.601 -41.246 1.00 55.53 98 PRO A N 1
ATOM 814 C CA . PRO A 1 98 ? 64.277 27.798 -40.426 1.00 55.53 98 PRO A CA 1
ATOM 815 C C . PRO A 1 98 ? 63.048 28.673 -40.692 1.00 55.53 98 PRO A C 1
ATOM 817 O O . PRO A 1 98 ? 62.541 28.768 -41.804 1.00 55.53 98 PRO A O 1
ATOM 820 N N . ILE A 1 99 ? 62.654 29.334 -39.604 1.00 49.69 99 ILE A N 1
ATOM 821 C CA . ILE A 1 99 ? 61.984 30.632 -39.450 1.00 49.69 99 ILE A CA 1
ATOM 822 C C . ILE A 1 99 ? 61.638 31.346 -40.769 1.00 49.69 99 ILE A C 1
ATOM 824 O O . ILE A 1 99 ? 62.516 31.849 -41.468 1.00 49.69 99 ILE A O 1
ATOM 828 N N . SER A 1 100 ? 60.338 31.524 -41.007 1.00 37.56 100 SER A N 1
ATOM 829 C CA . SER A 1 100 ? 59.810 32.634 -41.797 1.00 37.56 100 SER A CA 1
ATOM 830 C C . SER A 1 100 ? 58.537 33.155 -41.130 1.00 37.56 100 SER A C 1
ATOM 832 O O . SER A 1 100 ? 57.594 32.415 -40.860 1.00 37.56 100 SER A O 1
ATOM 834 N N . SER A 1 101 ? 58.596 34.431 -40.773 1.00 52.97 101 SER A N 1
ATOM 835 C CA . SER A 1 101 ? 57.539 35.273 -40.232 1.00 52.97 101 SER A CA 1
ATOM 836 C C . SER A 1 101 ? 56.687 35.849 -41.360 1.00 52.97 101 SER A C 1
ATOM 838 O O . SER A 1 101 ? 57.283 36.431 -42.257 1.00 52.97 101 SER A O 1
ATOM 840 N N . GLU A 1 102 ? 55.356 35.784 -41.262 1.00 38.91 102 GLU A N 1
ATOM 841 C CA . GLU A 1 102 ? 54.388 36.818 -41.705 1.00 38.91 102 GLU A CA 1
ATOM 842 C C . GLU A 1 102 ? 52.949 36.288 -41.521 1.00 38.91 102 GLU A C 1
ATOM 844 O O . GLU A 1 102 ? 52.687 35.126 -41.811 1.00 38.91 102 GLU A O 1
ATOM 849 N N . THR A 1 103 ? 52.141 36.961 -40.681 1.00 44.75 103 THR A N 1
ATOM 850 C CA . THR A 1 103 ? 50.910 37.728 -41.032 1.00 44.75 103 THR A CA 1
ATOM 851 C C . THR A 1 103 ? 49.810 36.861 -41.678 1.00 44.75 103 THR A C 1
ATOM 853 O O . THR A 1 103 ? 50.064 36.038 -42.533 1.00 44.75 103 THR A O 1
ATOM 856 N N . GLU A 1 104 ? 48.519 36.921 -41.369 1.00 41.09 104 GLU A N 1
ATOM 857 C CA . GLU A 1 104 ? 47.656 37.799 -40.597 1.00 41.09 104 GLU A CA 1
ATOM 858 C C . GLU A 1 104 ? 46.259 37.123 -40.591 1.00 41.09 104 GLU A C 1
ATOM 860 O O . GLU A 1 104 ? 45.879 36.460 -41.550 1.00 41.09 104 GLU A O 1
ATOM 865 N N . LYS A 1 105 ? 45.460 37.437 -39.565 1.00 45.91 105 LYS A N 1
ATOM 866 C CA . LYS A 1 105 ? 43.996 37.634 -39.608 1.00 45.91 105 LYS A CA 1
ATOM 867 C C . LYS A 1 105 ? 43.008 36.446 -39.573 1.00 45.91 105 LYS A C 1
ATOM 869 O O . LYS A 1 105 ? 42.866 35.621 -40.464 1.00 45.91 105 LYS A O 1
ATOM 874 N N . THR A 1 106 ? 42.133 36.617 -38.574 1.00 46.59 106 THR A N 1
ATOM 875 C CA . THR A 1 106 ? 40.689 36.326 -38.510 1.00 46.59 106 THR A CA 1
ATOM 876 C C . THR A 1 106 ? 40.228 34.909 -3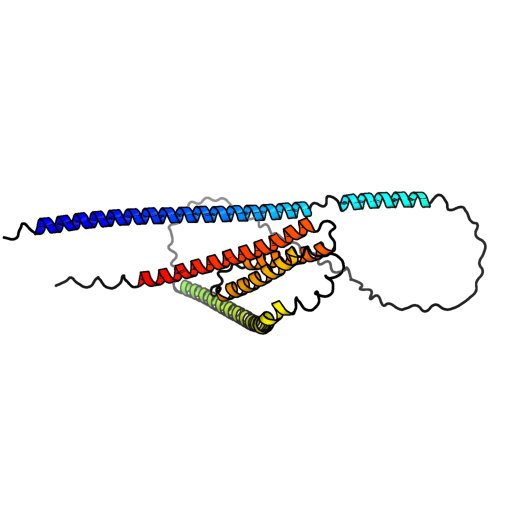8.183 1.00 46.59 106 THR A C 1
ATOM 878 O O . THR A 1 106 ? 39.890 34.126 -39.057 1.00 46.59 106 THR A O 1
ATOM 881 N N . ALA A 1 107 ? 39.993 34.670 -36.889 1.00 40.56 107 ALA A N 1
ATOM 882 C CA . ALA A 1 107 ? 38.875 33.843 -36.445 1.00 40.56 107 ALA A CA 1
ATOM 883 C C . ALA A 1 107 ? 38.294 34.406 -35.139 1.00 40.56 107 ALA A C 1
ATOM 885 O O . ALA A 1 107 ? 38.990 34.576 -34.140 1.00 40.56 107 ALA A O 1
ATOM 886 N N . LYS A 1 108 ? 37.004 34.753 -35.198 1.00 47.94 108 LYS A N 1
ATOM 887 C CA . LYS A 1 108 ? 36.161 35.204 -34.087 1.00 47.94 108 LYS A CA 1
ATOM 888 C C . LYS A 1 108 ? 36.176 34.163 -32.965 1.00 47.94 108 LYS A C 1
ATOM 890 O O . LYS A 1 108 ? 35.684 33.055 -33.158 1.00 47.94 108 LYS A O 1
ATOM 895 N N . SER A 1 109 ? 36.675 34.539 -31.790 1.00 41.31 109 SER A N 1
ATOM 896 C CA . SER A 1 109 ? 36.514 33.759 -30.567 1.00 41.31 109 SER A CA 1
ATOM 897 C C . SER A 1 109 ? 35.180 34.100 -29.900 1.00 41.31 109 SER A C 1
ATOM 899 O O . SER A 1 109 ? 34.890 35.243 -29.542 1.00 41.31 109 SER A O 1
ATOM 901 N N . ILE A 1 110 ? 34.341 33.077 -29.765 1.00 43.03 110 ILE A N 1
ATOM 902 C CA . ILE A 1 110 ? 33.125 33.096 -28.958 1.00 43.03 110 ILE A CA 1
ATOM 903 C C . ILE A 1 110 ? 33.568 33.048 -27.493 1.00 43.03 110 ILE A C 1
ATOM 905 O O . ILE A 1 110 ? 34.197 32.093 -27.042 1.00 43.03 110 ILE A O 1
ATOM 909 N N . LYS A 1 111 ? 33.277 34.124 -26.766 1.00 38.59 111 LYS A N 1
ATOM 910 C CA . LYS A 1 111 ? 33.621 34.314 -25.357 1.00 38.59 111 LYS A CA 1
ATOM 911 C C . LYS A 1 111 ? 32.566 33.605 -24.499 1.00 38.59 111 LYS A C 1
ATOM 913 O O . LYS A 1 111 ? 31.558 34.205 -24.144 1.00 38.59 111 LYS A O 1
ATOM 918 N N . ILE A 1 112 ? 32.774 32.322 -24.202 1.00 42.25 112 ILE A N 1
ATOM 919 C CA . ILE A 1 112 ? 32.018 31.619 -23.156 1.00 42.25 112 ILE A CA 1
ATOM 920 C C . ILE A 1 112 ? 32.692 31.958 -21.827 1.00 42.25 112 ILE A C 1
ATOM 922 O O . ILE A 1 112 ? 33.843 31.597 -21.586 1.00 42.25 112 ILE A O 1
ATOM 926 N N . GLY A 1 113 ? 31.994 32.740 -21.005 1.00 37.06 113 GLY A N 1
ATOM 927 C CA . GLY A 1 113 ? 32.439 33.115 -19.670 1.00 37.06 113 GLY A CA 1
ATOM 928 C C . GLY A 1 113 ? 32.367 31.921 -18.729 1.00 37.06 113 GLY A C 1
ATOM 929 O O . GLY A 1 113 ? 31.286 31.549 -18.286 1.00 37.06 113 GLY A O 1
ATOM 930 N N . TYR A 1 114 ? 33.522 31.353 -18.396 1.00 39.03 114 TYR A N 1
ATOM 931 C CA . TYR A 1 114 ? 33.665 30.515 -17.214 1.00 39.03 114 TYR A CA 1
ATOM 932 C C . TYR A 1 114 ? 34.000 31.430 -16.037 1.00 39.03 114 TYR A C 1
ATOM 934 O O . TYR A 1 114 ? 35.060 32.055 -16.001 1.00 39.03 114 TYR A O 1
ATOM 942 N N . ALA A 1 115 ? 33.059 31.553 -15.103 1.00 42.09 115 ALA A N 1
ATOM 943 C CA . ALA A 1 115 ? 33.298 32.177 -13.814 1.00 42.09 115 ALA A CA 1
ATOM 944 C C . ALA A 1 115 ? 34.236 31.270 -13.007 1.00 42.09 115 ALA A C 1
ATOM 946 O O . ALA A 1 115 ? 33.853 30.201 -12.532 1.00 42.09 115 ALA A O 1
ATOM 947 N N . GLU A 1 116 ? 35.488 31.693 -12.898 1.00 38.50 116 GLU A N 1
ATOM 948 C CA . GLU A 1 116 ? 36.516 31.060 -12.085 1.00 38.50 116 GLU A CA 1
ATOM 949 C C . GLU A 1 116 ? 36.204 31.320 -10.601 1.00 38.50 116 GLU A C 1
ATOM 951 O O . GLU A 1 116 ? 36.540 32.360 -10.035 1.00 38.50 116 GLU A O 1
ATOM 956 N N . VAL A 1 117 ? 35.498 30.382 -9.963 1.00 42.31 117 VAL A N 1
ATOM 957 C CA . VAL A 1 117 ? 35.278 30.388 -8.511 1.00 42.31 117 VAL A CA 1
ATOM 958 C C . VAL A 1 117 ? 36.577 29.953 -7.837 1.00 42.31 117 VAL A C 1
ATOM 960 O O . VAL A 1 117 ? 36.824 28.765 -7.624 1.00 42.31 117 VAL A O 1
ATOM 963 N N . LYS A 1 118 ? 37.420 30.928 -7.490 1.00 44.22 118 LYS A N 1
ATOM 964 C CA . LYS A 1 118 ? 38.522 30.731 -6.545 1.00 44.22 118 LYS A CA 1
ATOM 965 C C . LYS A 1 118 ? 37.920 30.426 -5.174 1.00 44.22 118 LYS A C 1
ATOM 967 O O . LYS A 1 118 ? 37.400 31.314 -4.507 1.00 44.22 118 LYS A O 1
ATOM 972 N N . ARG A 1 119 ? 37.944 29.155 -4.771 1.00 42.91 119 ARG A N 1
ATOM 973 C CA . ARG A 1 119 ? 37.688 28.774 -3.379 1.00 42.91 119 ARG A CA 1
ATOM 974 C C . ARG A 1 119 ? 38.974 29.014 -2.599 1.00 42.91 119 ARG A C 1
ATOM 976 O O . ARG A 1 119 ? 39.947 28.290 -2.790 1.00 42.91 119 ARG A O 1
ATOM 983 N N . ASP A 1 120 ? 38.963 30.030 -1.745 1.00 43.53 120 ASP A N 1
ATOM 984 C CA . ASP A 1 120 ? 40.003 30.252 -0.745 1.00 43.53 120 ASP A CA 1
ATOM 985 C C . ASP A 1 120 ? 40.039 29.068 0.229 1.00 43.53 120 ASP A C 1
ATOM 987 O O . ASP A 1 120 ? 39.160 28.885 1.074 1.00 43.53 120 ASP A O 1
ATOM 991 N N . VAL A 1 121 ? 41.076 28.240 0.103 1.00 49.53 121 VAL A N 1
ATOM 992 C CA . VAL A 1 121 ? 41.399 27.150 1.031 1.00 49.53 121 VAL A CA 1
ATOM 993 C C . VAL A 1 121 ? 42.306 27.701 2.131 1.00 49.53 121 VAL A C 1
ATOM 995 O O . VAL A 1 121 ? 43.451 27.292 2.277 1.00 49.53 121 VAL A O 1
ATOM 998 N N . THR A 1 122 ? 41.813 28.657 2.915 1.00 52.94 122 THR A N 1
ATOM 999 C CA . THR A 1 122 ? 42.507 29.129 4.123 1.00 52.94 122 THR A CA 1
ATOM 1000 C C . THR A 1 122 ? 41.497 29.535 5.184 1.00 52.94 122 THR A C 1
ATOM 1002 O O . THR A 1 122 ? 41.309 30.713 5.444 1.00 52.94 122 THR A O 1
ATOM 1005 N N . ASN A 1 123 ? 40.828 28.556 5.792 1.00 48.03 123 ASN A N 1
ATOM 1006 C CA . ASN A 1 123 ? 40.223 28.694 7.120 1.00 48.03 123 ASN A CA 1
ATOM 1007 C C . ASN A 1 123 ? 40.111 27.311 7.772 1.00 48.03 123 ASN A C 1
ATOM 1009 O O . ASN A 1 123 ? 39.035 26.763 7.988 1.00 48.03 123 ASN A O 1
ATOM 1013 N N . TRP A 1 124 ? 41.272 26.722 8.064 1.00 45.00 124 TRP A N 1
ATOM 1014 C CA . TRP A 1 124 ? 41.365 25.610 9.003 1.00 45.00 124 TRP A CA 1
ATOM 1015 C C . TRP A 1 124 ? 41.297 26.181 10.421 1.00 45.00 124 TRP A C 1
ATOM 1017 O O . TRP A 1 124 ? 42.282 26.695 10.955 1.00 45.00 124 TRP A O 1
ATOM 1027 N N . VAL A 1 125 ? 40.110 26.118 11.021 1.00 51.69 125 VAL A N 1
ATOM 1028 C CA . VAL A 1 125 ? 39.911 26.377 12.449 1.00 51.69 125 VAL A CA 1
ATOM 1029 C C . VAL A 1 125 ? 40.616 25.262 13.221 1.00 51.69 125 VAL A C 1
ATOM 1031 O O . VAL A 1 125 ? 40.235 24.096 13.146 1.00 51.69 125 VAL A O 1
ATOM 1034 N N . LYS A 1 126 ? 41.684 25.616 13.941 1.00 53.38 126 LYS A N 1
ATOM 1035 C CA . LYS A 1 126 ? 42.375 24.707 14.864 1.00 53.38 126 LYS A CA 1
ATOM 1036 C C . LYS A 1 126 ? 41.405 24.292 15.983 1.00 53.38 126 LYS A C 1
ATOM 1038 O O . LYS A 1 126 ? 40.847 25.185 16.623 1.00 53.38 126 LYS A O 1
ATOM 1043 N N . PRO A 1 127 ? 41.219 22.993 16.273 1.00 55.44 127 PRO A N 1
ATOM 1044 C CA . PRO A 1 127 ? 40.469 22.580 17.451 1.00 55.44 127 PRO A CA 1
ATOM 1045 C C . PRO A 1 127 ? 41.229 22.971 18.727 1.00 55.44 127 PRO A C 1
ATOM 1047 O O . PRO A 1 127 ? 42.451 22.829 18.816 1.00 55.44 127 PRO A O 1
ATOM 1050 N N . ALA A 1 128 ? 40.490 23.498 19.703 1.00 53.56 128 ALA A N 1
ATOM 1051 C CA . ALA A 1 128 ? 41.007 23.892 21.006 1.00 53.56 128 ALA A CA 1
ATOM 1052 C C . ALA A 1 128 ? 41.528 22.673 21.800 1.00 53.56 128 ALA A C 1
ATOM 1054 O O . ALA A 1 128 ? 40.950 21.587 21.705 1.00 53.56 128 ALA A O 1
ATOM 1055 N N . PRO A 1 129 ? 42.592 22.831 22.606 1.00 53.81 129 PRO A N 1
ATOM 1056 C CA . PRO A 1 129 ? 43.092 21.760 23.455 1.00 53.81 129 PRO A CA 1
ATOM 1057 C C . PRO A 1 129 ? 42.111 21.474 24.599 1.00 53.81 129 PRO A C 1
ATOM 1059 O O . PRO A 1 129 ? 41.776 22.353 25.392 1.00 53.81 129 PRO A O 1
ATOM 1062 N N . ILE A 1 130 ? 41.678 20.218 24.700 1.00 44.19 130 ILE A N 1
ATOM 1063 C CA . ILE A 1 130 ? 40.911 19.699 25.834 1.00 44.19 130 ILE A CA 1
ATOM 1064 C C . ILE A 1 130 ? 41.879 19.566 27.016 1.00 44.19 130 ILE A C 1
ATOM 1066 O O . ILE A 1 130 ? 42.652 18.614 27.102 1.00 44.19 130 ILE A O 1
ATOM 1070 N N . THR A 1 131 ? 41.863 20.531 27.935 1.00 43.25 131 THR A N 1
ATOM 1071 C CA . THR A 1 131 ? 42.560 20.418 29.221 1.00 43.25 131 THR A CA 1
ATOM 1072 C C . THR A 1 131 ? 41.722 19.578 30.180 1.00 43.25 131 THR A C 1
ATOM 1074 O O . THR A 1 131 ? 40.912 20.104 30.941 1.00 43.25 131 THR A O 1
ATOM 1077 N N . SER A 1 132 ? 41.915 18.259 30.160 1.00 45.88 132 SER A N 1
ATOM 1078 C CA . SER A 1 132 ? 41.459 17.379 31.236 1.00 45.88 132 SER A CA 1
ATOM 1079 C C . SER A 1 132 ? 42.342 17.597 32.469 1.00 45.88 132 SER A C 1
ATOM 1081 O O . SER A 1 132 ? 43.430 17.027 32.578 1.00 45.88 132 SER A O 1
ATOM 1083 N N . GLN A 1 133 ? 41.893 18.432 33.407 1.00 41.09 133 GLN A N 1
ATOM 1084 C CA . GLN A 1 133 ? 42.499 18.488 34.735 1.00 41.09 133 GLN A CA 1
ATOM 1085 C C . GLN A 1 133 ? 42.065 17.263 35.543 1.00 41.09 133 GLN A C 1
ATOM 1087 O O . GLN A 1 133 ? 41.023 17.240 36.194 1.00 41.09 133 GLN A O 1
ATOM 1092 N N . TYR A 1 134 ? 42.915 16.240 35.492 1.00 43.44 134 TYR A N 1
ATOM 1093 C CA . TYR A 1 134 ? 43.052 15.248 36.548 1.00 43.44 134 TYR A CA 1
ATOM 1094 C C . TYR A 1 134 ? 43.394 15.977 37.856 1.00 43.44 134 TYR A C 1
ATOM 1096 O O . TYR A 1 134 ? 44.503 16.481 38.025 1.00 43.44 134 TYR A O 1
ATOM 1104 N N . SER A 1 135 ? 42.436 16.043 38.779 1.00 43.03 135 SER A N 1
ATOM 1105 C CA . SER A 1 135 ? 42.690 16.427 40.166 1.00 43.03 135 SER A CA 1
ATOM 1106 C C . SER A 1 135 ? 43.050 15.172 40.955 1.00 43.03 135 SER A C 1
ATOM 1108 O O . SER A 1 135 ? 42.207 14.339 41.286 1.00 43.03 135 SER A O 1
ATOM 1110 N N . SER A 1 136 ? 44.344 15.022 41.215 1.00 47.69 136 SER A N 1
ATOM 1111 C CA . SER A 1 136 ? 44.904 14.088 42.178 1.00 47.69 136 SER A CA 1
ATOM 1112 C C . SER A 1 136 ? 44.773 14.674 43.586 1.00 47.69 136 SER A C 1
ATOM 1114 O O . SER A 1 136 ? 45.615 15.467 44.009 1.00 47.69 136 SER A O 1
ATOM 1116 N N . HIS A 1 137 ? 43.755 14.255 44.335 1.00 41.84 137 HIS A N 1
ATOM 1117 C CA . HIS A 1 137 ? 43.763 14.374 45.791 1.00 41.84 137 HIS A CA 1
ATOM 1118 C C . HIS A 1 137 ? 43.880 12.985 46.408 1.00 41.84 137 HIS A C 1
ATOM 1120 O O . HIS A 1 137 ? 42.903 12.275 46.625 1.00 41.84 137 HIS A O 1
ATOM 1126 N N . ALA A 1 138 ? 45.131 12.612 46.671 1.00 49.72 138 ALA A N 1
ATOM 1127 C CA . ALA A 1 138 ? 45.465 11.642 47.691 1.00 49.72 138 ALA A CA 1
ATOM 1128 C C . ALA A 1 138 ? 45.370 12.340 49.052 1.00 49.72 138 ALA A C 1
ATOM 1130 O O . ALA A 1 138 ? 46.151 13.246 49.334 1.00 49.72 138 ALA A O 1
ATOM 1131 N N . THR A 1 139 ? 44.448 11.898 49.903 1.00 45.97 139 THR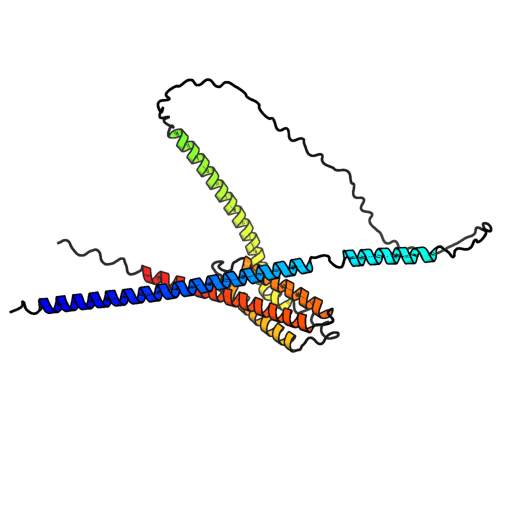 A N 1
ATOM 1132 C CA . THR A 1 139 ? 44.498 12.187 51.337 1.00 45.97 139 THR A CA 1
ATOM 1133 C C . THR A 1 139 ? 43.881 11.038 52.126 1.00 45.97 139 THR A C 1
ATOM 1135 O O . THR A 1 139 ? 42.679 10.808 52.098 1.00 45.97 139 THR A O 1
ATOM 1138 N N . SER A 1 140 ? 44.769 10.352 52.845 1.00 45.81 140 SER A N 1
ATOM 1139 C CA . SER A 1 140 ? 44.591 9.813 54.195 1.00 45.81 140 SER A CA 1
ATOM 1140 C C . SER A 1 140 ? 43.383 8.907 54.474 1.00 45.81 140 SER A C 1
ATOM 1142 O O . SER A 1 140 ? 42.278 9.349 54.785 1.00 45.81 140 SER A O 1
ATOM 1144 N N . LEU A 1 141 ? 43.664 7.603 54.486 1.00 46.81 141 LEU A N 1
ATOM 1145 C CA . LEU A 1 141 ? 42.922 6.597 55.241 1.00 46.81 141 LEU A CA 1
ATOM 1146 C C . LEU A 1 141 ? 43.133 6.848 56.745 1.00 46.81 141 LEU A C 1
ATOM 1148 O O . LEU A 1 141 ? 44.097 6.365 57.331 1.00 46.81 141 LEU A O 1
ATOM 1152 N N . GLU A 1 142 ? 42.209 7.573 57.374 1.00 44.75 142 GLU A N 1
ATOM 1153 C CA . GLU A 1 142 ? 42.058 7.567 58.830 1.00 44.75 142 GLU A CA 1
ATOM 1154 C C . GLU A 1 142 ? 40.654 7.078 59.193 1.00 44.75 142 GLU A C 1
ATOM 1156 O O . GLU A 1 142 ? 39.666 7.811 59.229 1.00 44.75 142 GLU A O 1
ATOM 1161 N N . THR A 1 143 ? 40.566 5.770 59.427 1.00 48.16 143 THR A N 1
ATOM 1162 C CA . THR A 1 143 ? 39.400 5.086 59.983 1.00 48.16 143 THR A CA 1
ATOM 1163 C C . THR A 1 143 ? 39.188 5.511 61.433 1.00 48.16 143 THR A C 1
ATOM 1165 O O . THR A 1 143 ? 39.639 4.845 62.365 1.00 48.16 143 THR A O 1
ATOM 1168 N N . ARG A 1 144 ? 38.456 6.609 61.640 1.00 42.28 144 ARG A N 1
ATOM 1169 C CA . ARG A 1 144 ? 37.875 6.952 62.941 1.00 42.28 144 ARG A CA 1
ATOM 1170 C C . ARG A 1 144 ? 36.409 6.531 62.955 1.00 42.28 144 ARG A C 1
ATOM 1172 O O . ARG A 1 144 ? 35.549 7.197 62.391 1.00 42.28 144 ARG A O 1
ATOM 1179 N N . ASN A 1 145 ? 36.139 5.409 63.622 1.00 50.88 145 ASN A N 1
ATOM 1180 C CA . ASN A 1 145 ? 34.798 4.945 63.977 1.00 50.88 145 ASN A CA 1
ATOM 1181 C C . ASN A 1 145 ? 34.075 6.008 64.826 1.00 50.88 145 ASN A C 1
ATOM 1183 O O . ASN A 1 145 ? 34.155 5.997 66.053 1.00 50.88 145 ASN A O 1
ATOM 1187 N N . GLN A 1 146 ? 33.360 6.932 64.182 1.00 44.66 146 GLN A N 1
ATOM 1188 C CA . GLN A 1 146 ? 32.296 7.699 64.821 1.00 44.66 146 GLN A CA 1
ATOM 1189 C C . GLN A 1 146 ? 30.958 7.074 64.441 1.00 44.66 146 GLN A C 1
ATOM 1191 O O . GLN A 1 146 ? 30.521 7.091 63.293 1.00 44.66 146 GLN A O 1
ATOM 1196 N N . LYS A 1 147 ? 30.320 6.489 65.453 1.00 52.41 147 LYS A N 1
ATOM 1197 C CA . LYS A 1 147 ? 28.941 6.016 65.427 1.00 52.41 147 LYS A CA 1
ATOM 1198 C C . LYS A 1 147 ? 28.030 7.228 65.214 1.00 52.41 147 LYS A C 1
ATOM 1200 O O . LYS A 1 147 ? 27.601 7.868 66.171 1.00 52.41 147 LYS A O 1
ATOM 1205 N N . ASN A 1 148 ? 27.790 7.562 63.950 1.00 51.28 148 ASN A N 1
ATOM 1206 C CA . ASN A 1 148 ? 26.873 8.616 63.542 1.00 51.28 148 ASN A CA 1
ATOM 1207 C C . ASN A 1 148 ? 25.449 8.182 63.899 1.00 51.28 148 ASN A C 1
ATOM 1209 O O . ASN A 1 148 ? 24.831 7.381 63.201 1.00 51.28 148 ASN A O 1
ATOM 1213 N N . MET A 1 149 ? 24.939 8.693 65.019 1.00 57.88 149 MET A N 1
ATOM 1214 C CA . MET A 1 149 ? 23.506 8.686 65.294 1.00 57.88 149 MET A CA 1
ATOM 1215 C C . MET A 1 149 ? 22.797 9.458 64.169 1.00 57.88 149 MET A C 1
ATOM 1217 O O . MET A 1 149 ? 23.287 10.525 63.777 1.00 57.88 149 MET A O 1
ATOM 1221 N N . PRO A 1 150 ? 21.675 8.950 63.629 1.00 56.97 150 PRO A N 1
ATOM 1222 C CA . PRO A 1 150 ? 20.935 9.623 62.573 1.00 56.97 150 PRO A CA 1
ATOM 1223 C C . PRO A 1 150 ? 20.401 10.950 63.114 1.00 56.97 150 PRO A C 1
ATOM 1225 O O . PRO A 1 150 ? 19.407 11.003 63.833 1.00 56.97 150 PRO A O 1
ATOM 1228 N N . THR A 1 151 ? 21.085 12.044 62.785 1.00 56.09 151 THR A N 1
ATOM 1229 C CA . THR A 1 151 ? 20.544 13.379 63.009 1.00 56.09 151 THR A CA 1
ATOM 1230 C C . THR A 1 151 ? 19.440 13.583 61.985 1.00 56.09 151 THR A C 1
ATOM 1232 O O . THR A 1 151 ? 19.683 13.716 60.785 1.00 56.09 151 THR A O 1
ATOM 1235 N N . THR A 1 152 ? 18.197 13.554 62.456 1.00 59.44 152 THR A N 1
ATOM 1236 C CA . THR A 1 152 ? 17.024 13.908 61.663 1.00 59.44 152 THR A CA 1
ATOM 1237 C C . THR A 1 152 ? 17.141 15.382 61.293 1.00 59.44 152 THR A C 1
ATOM 1239 O O . THR A 1 152 ? 16.759 16.266 62.060 1.00 59.44 152 THR A O 1
ATOM 1242 N N . LYS A 1 153 ? 17.741 15.664 60.133 1.00 66.06 153 LYS A N 1
ATOM 1243 C CA . LYS A 1 153 ? 17.783 17.008 59.563 1.00 66.06 153 LYS A CA 1
ATOM 1244 C C . LYS A 1 153 ? 16.353 17.390 59.205 1.00 66.06 153 LYS A C 1
ATOM 1246 O O . LYS A 1 153 ? 15.807 16.923 58.209 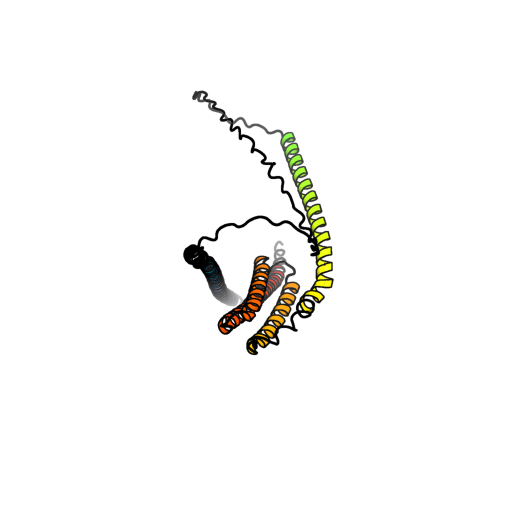1.00 66.06 153 LYS A O 1
ATOM 1251 N N . THR A 1 154 ? 15.738 18.214 60.041 1.00 65.25 154 THR A N 1
ATOM 1252 C CA . THR A 1 154 ? 14.431 18.805 59.778 1.00 65.25 154 THR A CA 1
ATOM 1253 C C . THR A 1 154 ? 14.589 19.795 58.629 1.00 65.25 154 THR A C 1
ATOM 1255 O O . THR A 1 154 ? 15.071 20.918 58.783 1.00 65.25 154 THR A O 1
ATOM 1258 N N . VAL A 1 155 ? 14.248 19.351 57.421 1.00 69.94 155 VAL A N 1
ATOM 1259 C CA . VAL A 1 155 ? 14.195 20.234 56.257 1.00 69.94 155 VAL A CA 1
ATOM 1260 C C . VAL A 1 155 ? 13.053 21.212 56.505 1.00 69.94 155 VAL A C 1
ATOM 1262 O O . VAL A 1 155 ? 11.910 20.805 56.707 1.00 69.94 155 VAL A O 1
ATOM 1265 N N . SER A 1 156 ? 13.357 22.510 56.563 1.00 77.44 156 SER A N 1
ATOM 1266 C CA . SER A 1 156 ? 12.323 23.505 56.833 1.00 77.44 156 SER A CA 1
ATOM 1267 C C . SER A 1 156 ? 11.307 23.509 55.691 1.00 77.44 156 SER A C 1
ATOM 1269 O O . SER A 1 156 ? 11.681 23.627 54.522 1.00 77.44 156 SER A O 1
ATOM 1271 N N . LEU A 1 157 ? 10.013 23.414 56.024 1.00 81.81 157 LEU A N 1
ATOM 1272 C CA . LEU A 1 157 ? 8.928 23.430 55.033 1.00 81.81 157 LEU A CA 1
ATOM 1273 C C . LEU A 1 157 ? 9.045 24.621 54.072 1.00 81.81 157 LEU A C 1
ATOM 1275 O O . LEU A 1 157 ? 8.735 24.494 52.894 1.00 81.81 157 LEU A O 1
ATOM 1279 N N . ARG A 1 158 ? 9.552 25.769 54.544 1.00 75.31 158 ARG A N 1
ATOM 1280 C CA . ARG A 1 158 ? 9.771 26.952 53.697 1.00 75.31 158 ARG A CA 1
ATOM 1281 C C . ARG A 1 158 ? 10.721 26.681 52.530 1.00 75.31 158 ARG A C 1
ATOM 1283 O O . ARG A 1 158 ? 10.447 27.150 51.434 1.00 75.31 158 ARG A O 1
ATOM 1290 N N . LYS A 1 159 ? 11.794 25.910 52.744 1.00 76.81 159 LYS A N 1
ATOM 1291 C CA . LYS A 1 159 ? 12.739 25.551 51.674 1.00 76.81 159 LYS A CA 1
ATOM 1292 C C . LYS A 1 159 ? 12.118 24.580 50.669 1.00 76.81 159 LYS A C 1
ATOM 1294 O O . LYS A 1 159 ? 12.415 24.665 49.481 1.00 76.81 159 LYS A O 1
ATOM 1299 N N . PHE A 1 160 ? 11.230 23.698 51.127 1.00 81.31 160 PHE A N 1
ATOM 1300 C CA . PHE A 1 160 ? 10.503 22.788 50.244 1.00 81.31 160 PHE A CA 1
ATOM 1301 C C . PHE A 1 160 ? 9.548 23.550 49.316 1.00 81.31 160 PHE A C 1
ATOM 1303 O O . PHE A 1 160 ? 9.579 23.343 48.108 1.00 81.31 160 PHE A O 1
ATOM 1310 N N . TRP A 1 161 ? 8.779 24.505 49.851 1.00 84.25 161 TRP A N 1
ATOM 1311 C CA . TRP A 1 161 ? 7.871 25.329 49.044 1.00 84.25 161 TRP A CA 1
ATOM 1312 C C . TRP A 1 161 ? 8.597 26.193 48.011 1.00 84.25 161 TRP A C 1
ATOM 1314 O O . TRP A 1 161 ? 8.106 26.330 46.896 1.00 84.25 161 TRP A O 1
ATOM 1324 N N . THR A 1 162 ? 9.784 26.721 48.326 1.00 80.75 162 THR A N 1
ATOM 1325 C CA . THR A 1 162 ? 10.578 27.473 47.340 1.00 80.75 162 THR A CA 1
ATOM 1326 C C . THR A 1 162 ? 11.079 26.601 46.190 1.00 80.75 162 THR A C 1
ATOM 1328 O O . THR A 1 162 ? 11.060 27.046 45.048 1.00 80.75 162 THR A O 1
ATOM 1331 N N . VAL A 1 163 ? 11.480 25.354 46.464 1.00 85.69 163 VAL A N 1
ATOM 1332 C CA . VAL A 1 163 ? 11.915 24.412 45.415 1.00 85.69 163 VAL A CA 1
ATOM 1333 C C . VAL A 1 163 ? 10.719 23.920 44.596 1.00 85.69 163 VAL A C 1
ATOM 1335 O O . VAL A 1 163 ? 10.799 23.822 43.374 1.00 85.69 163 VAL A O 1
ATOM 1338 N N . ALA A 1 164 ? 9.582 23.664 45.246 1.00 85.31 164 ALA A N 1
ATOM 1339 C CA . ALA A 1 164 ? 8.352 23.290 44.556 1.00 85.31 164 ALA A CA 1
ATOM 1340 C C . ALA A 1 164 ? 7.872 24.410 43.617 1.00 85.31 164 ALA A C 1
ATOM 1342 O O . ALA A 1 164 ? 7.561 24.139 42.462 1.00 85.31 164 ALA A O 1
ATOM 1343 N N . ALA A 1 165 ? 7.888 25.666 44.075 1.00 89.12 165 ALA A N 1
ATOM 1344 C CA . ALA A 1 165 ? 7.511 26.820 43.260 1.00 89.12 165 ALA A CA 1
ATOM 1345 C C . ALA A 1 165 ? 8.466 27.055 42.076 1.00 89.12 165 ALA A C 1
ATOM 1347 O O . ALA A 1 165 ? 8.021 27.437 40.996 1.00 89.12 165 ALA A O 1
ATOM 1348 N N . SER A 1 166 ? 9.773 26.804 42.242 1.00 89.25 166 SER A N 1
ATOM 1349 C CA . SER A 1 166 ? 10.711 26.915 41.119 1.00 89.25 166 SER A CA 1
ATOM 1350 C C . SER A 1 166 ? 10.480 25.824 40.074 1.00 89.25 166 SER A C 1
ATOM 1352 O O . SER A 1 166 ? 10.578 26.093 38.881 1.00 89.25 166 SER A O 1
ATOM 1354 N N . LEU A 1 167 ? 10.146 24.603 40.507 1.00 88.12 167 LEU A N 1
ATOM 1355 C CA . LEU A 1 167 ? 9.850 23.492 39.602 1.00 88.12 167 LEU A CA 1
ATOM 1356 C C . LEU A 1 167 ? 8.555 23.737 38.816 1.00 88.12 167 LEU A C 1
ATOM 1358 O O . LEU A 1 167 ? 8.526 23.520 37.608 1.00 88.12 167 LEU A O 1
ATOM 1362 N N . THR A 1 168 ? 7.496 24.225 39.471 1.00 87.94 168 THR A N 1
ATOM 1363 C CA . THR A 1 168 ? 6.229 24.524 38.787 1.00 87.94 168 THR A CA 1
ATOM 1364 C C . THR A 1 168 ? 6.379 25.665 37.790 1.00 87.94 168 THR A C 1
ATOM 1366 O O . THR A 1 168 ? 5.844 25.563 36.691 1.00 87.94 168 THR A O 1
ATOM 1369 N N . ALA A 1 169 ? 7.153 26.704 38.114 1.00 89.75 169 ALA A N 1
ATOM 1370 C CA . ALA A 1 169 ? 7.454 27.777 37.170 1.00 89.75 169 ALA A CA 1
ATOM 1371 C C . ALA A 1 169 ? 8.166 27.248 35.912 1.00 89.75 169 ALA A C 1
ATOM 1373 O O . ALA A 1 169 ? 7.779 27.606 34.805 1.00 89.75 169 ALA A O 1
ATOM 1374 N N . LEU A 1 170 ? 9.145 26.349 36.075 1.00 86.00 170 LEU A N 1
ATOM 1375 C CA . LEU A 1 170 ? 9.884 25.739 34.962 1.00 86.00 170 LEU A CA 1
ATOM 1376 C C . LEU A 1 170 ? 8.982 24.845 34.094 1.00 86.00 170 LEU A C 1
ATOM 1378 O O . LEU A 1 170 ? 9.078 24.860 32.868 1.00 86.00 170 LEU A O 1
ATOM 1382 N N . LEU A 1 171 ? 8.064 24.099 34.713 1.00 84.81 171 LEU A N 1
ATOM 1383 C CA . LEU A 1 171 ? 7.088 23.292 33.979 1.00 84.81 171 LEU A CA 1
ATOM 1384 C C . LEU A 1 171 ? 6.097 24.164 33.201 1.00 84.81 171 LEU A C 1
ATOM 1386 O O . LEU A 1 171 ? 5.847 23.884 32.033 1.00 84.81 171 LEU A O 1
ATOM 1390 N N . ILE A 1 172 ? 5.581 25.238 33.806 1.00 86.81 172 ILE A N 1
ATOM 1391 C CA . ILE A 1 172 ? 4.638 26.156 33.149 1.00 86.81 172 ILE A CA 1
ATOM 1392 C C . ILE A 1 172 ? 5.300 26.859 31.959 1.00 86.81 172 ILE A C 1
ATOM 1394 O O . ILE A 1 172 ? 4.696 26.933 30.892 1.00 86.81 172 ILE A O 1
ATOM 1398 N N . THR A 1 173 ? 6.539 27.338 32.101 1.00 83.62 173 THR A N 1
ATOM 1399 C CA . THR A 1 173 ? 7.243 27.997 30.989 1.00 83.62 173 THR A CA 1
ATOM 1400 C C . THR A 1 173 ? 7.582 27.024 29.867 1.00 83.62 173 THR A C 1
ATOM 1402 O O . THR A 1 173 ? 7.456 27.387 28.701 1.00 83.62 173 THR A O 1
ATOM 1405 N N . THR A 1 174 ? 7.935 25.777 30.191 1.00 80.00 174 THR A N 1
ATOM 1406 C CA . THR A 1 174 ? 8.168 24.735 29.178 1.00 80.00 174 THR A CA 1
ATOM 1407 C C . THR A 1 174 ? 6.878 24.401 28.424 1.00 80.00 174 THR A C 1
ATOM 1409 O O . THR A 1 174 ? 6.903 24.271 27.203 1.00 80.00 174 THR A O 1
ATOM 1412 N N . PHE A 1 175 ? 5.742 24.325 29.125 1.00 77.06 175 PHE A N 1
ATOM 1413 C CA . PHE A 1 175 ? 4.441 24.056 28.507 1.00 77.06 175 PHE A CA 1
ATOM 1414 C C . PHE A 1 175 ? 3.967 25.212 27.620 1.00 77.06 175 PHE A C 1
ATOM 1416 O O . PHE A 1 175 ? 3.476 24.971 26.524 1.00 77.06 175 PHE A O 1
ATOM 1423 N N . MET A 1 176 ? 4.153 26.461 28.061 1.00 77.31 176 MET A N 1
ATOM 1424 C CA . MET A 1 176 ? 3.850 27.657 27.262 1.00 77.31 176 MET A CA 1
ATOM 1425 C C . MET A 1 176 ? 4.717 27.719 26.000 1.00 77.31 176 MET A C 1
ATOM 1427 O O . MET A 1 176 ? 4.196 27.949 24.915 1.00 77.31 176 MET A O 1
ATOM 1431 N N . TYR A 1 177 ? 6.016 27.426 26.116 1.00 77.44 177 TYR A N 1
ATOM 1432 C CA . TYR A 1 177 ? 6.918 27.401 24.964 1.00 77.44 177 TYR A CA 1
ATOM 1433 C C . TYR A 1 177 ? 6.537 26.301 23.964 1.00 77.44 177 TYR A C 1
ATOM 1435 O O . TYR A 1 177 ? 6.491 26.552 22.765 1.00 77.44 177 TYR A O 1
ATOM 1443 N N . GLN A 1 178 ? 6.199 25.098 24.447 1.00 68.00 178 GLN A N 1
ATOM 1444 C CA . GLN A 1 178 ? 5.725 24.019 23.577 1.00 68.00 178 GLN A CA 1
ATOM 1445 C C . GLN A 1 178 ? 4.377 24.346 22.926 1.00 68.00 178 GLN A C 1
ATOM 1447 O O . GLN A 1 178 ? 4.211 24.070 21.742 1.00 68.00 178 GLN A O 1
ATOM 1452 N N . ALA A 1 179 ? 3.439 24.960 23.653 1.00 69.56 179 ALA A N 1
ATOM 1453 C CA . ALA A 1 179 ? 2.135 25.341 23.117 1.00 69.56 179 ALA A CA 1
ATOM 1454 C C . ALA A 1 179 ? 2.250 26.388 21.998 1.00 69.56 179 ALA A C 1
ATOM 1456 O O . ALA A 1 179 ? 1.574 26.246 20.980 1.00 69.56 179 ALA A O 1
ATOM 1457 N N . ASP A 1 180 ? 3.144 27.372 22.135 1.00 63.16 180 ASP A N 1
ATOM 1458 C CA . ASP A 1 180 ? 3.402 28.366 21.086 1.00 63.16 180 ASP A CA 1
ATOM 1459 C C . ASP A 1 180 ? 4.118 27.746 19.881 1.00 63.16 180 ASP A C 1
ATOM 1461 O O . ASP A 1 180 ? 3.717 27.988 18.745 1.00 63.16 180 ASP A O 1
ATOM 1465 N N . THR A 1 181 ? 5.123 26.883 20.090 1.00 62.38 181 THR A N 1
ATOM 1466 C CA . THR A 1 181 ? 5.790 26.203 18.964 1.00 62.38 181 THR A CA 1
ATOM 1467 C C . THR A 1 181 ? 4.860 25.238 18.242 1.00 62.38 181 THR A C 1
ATOM 1469 O O . THR A 1 181 ? 4.923 25.138 17.024 1.00 62.38 181 THR A O 1
ATOM 1472 N N . ILE A 1 182 ? 3.974 24.550 18.969 1.00 55.62 182 ILE A N 1
ATOM 1473 C CA . ILE A 1 182 ? 2.992 23.652 18.363 1.00 55.62 182 ILE A CA 1
ATOM 1474 C C . ILE A 1 182 ? 1.940 24.475 17.630 1.00 55.62 182 ILE A C 1
ATOM 1476 O O . ILE A 1 182 ? 1.617 24.099 16.515 1.00 55.62 182 ILE A O 1
ATOM 1480 N N . SER A 1 183 ? 1.469 25.600 18.180 1.00 56.50 183 SER A N 1
ATOM 1481 C CA . SER A 1 183 ? 0.495 26.491 17.521 1.00 56.50 183 SER A CA 1
ATOM 1482 C C . SER A 1 183 ? 1.069 27.155 16.268 1.00 56.50 183 SER A C 1
ATOM 1484 O O . SER A 1 183 ? 0.379 27.256 15.262 1.00 56.50 183 SER A O 1
ATOM 1486 N N . MET A 1 184 ? 2.345 27.549 16.286 1.00 54.50 184 MET A N 1
ATOM 1487 C CA . MET A 1 184 ? 3.035 28.087 15.111 1.00 54.50 184 MET A CA 1
ATOM 1488 C C . MET A 1 184 ? 3.277 26.998 14.053 1.00 54.50 184 MET A C 1
ATOM 1490 O O . MET A 1 184 ? 2.985 27.226 12.883 1.00 54.50 184 MET A O 1
ATOM 1494 N N . LEU A 1 185 ? 3.703 25.788 14.453 1.00 51.28 185 LEU A N 1
ATOM 1495 C CA . LEU A 1 185 ? 3.813 24.654 13.526 1.00 51.28 185 LEU A CA 1
ATOM 1496 C C . LEU A 1 185 ? 2.450 24.175 13.015 1.00 51.28 185 LEU A C 1
ATOM 1498 O O . LEU A 1 185 ? 2.387 23.671 11.903 1.00 51.28 185 LEU A O 1
ATOM 1502 N N . THR A 1 186 ? 1.372 24.273 13.795 1.00 52.66 186 THR A N 1
ATOM 1503 C CA . THR A 1 186 ? 0.028 23.872 13.341 1.00 52.66 186 THR A CA 1
ATOM 1504 C C . THR A 1 186 ? -0.620 24.935 12.476 1.00 52.66 186 THR A C 1
ATOM 1506 O O . THR A 1 186 ? -1.281 24.549 11.529 1.00 52.66 186 THR A O 1
ATOM 1509 N N . ALA A 1 187 ? -0.372 26.228 12.692 1.00 58.50 187 ALA A N 1
ATOM 1510 C CA . ALA A 1 187 ? -0.841 27.278 11.788 1.00 58.50 187 ALA A CA 1
ATOM 1511 C C . ALA A 1 187 ? -0.111 27.238 10.433 1.00 58.50 187 ALA A C 1
ATOM 1513 O O . ALA A 1 187 ? -0.761 27.281 9.391 1.00 58.50 187 ALA A O 1
ATOM 1514 N N . GLU A 1 188 ? 1.219 27.065 10.426 1.00 54.59 188 GLU A N 1
ATOM 1515 C CA . GLU A 1 188 ? 1.978 26.875 9.178 1.00 54.59 188 GLU A CA 1
ATOM 1516 C C . GLU A 1 188 ? 1.616 25.546 8.494 1.00 54.59 188 GLU A C 1
ATOM 1518 O O . GLU A 1 188 ? 1.512 25.491 7.268 1.00 54.59 188 GLU A O 1
ATOM 1523 N N . ASN A 1 189 ? 1.356 24.481 9.265 1.00 51.22 189 ASN A N 1
ATOM 1524 C CA . ASN A 1 189 ? 0.884 23.220 8.698 1.00 51.22 189 ASN A CA 1
ATOM 1525 C C . ASN A 1 189 ? -0.577 23.273 8.249 1.00 51.22 189 ASN A C 1
ATOM 1527 O O . ASN A 1 189 ? -0.875 22.610 7.276 1.00 51.22 189 ASN A O 1
ATOM 1531 N N . GLU A 1 190 ? -1.487 24.024 8.869 1.00 52.22 190 GLU A N 1
ATOM 1532 C CA . GLU A 1 190 ? -2.869 24.180 8.385 1.00 52.22 190 GLU A CA 1
ATOM 1533 C C . GLU A 1 190 ? -2.918 25.027 7.111 1.00 52.22 190 GLU A C 1
ATOM 1535 O O . GLU A 1 190 ? -3.692 24.719 6.207 1.00 52.22 190 GLU A O 1
ATOM 1540 N N . GLU A 1 191 ? -2.045 26.029 6.970 1.00 57.72 191 GLU A N 1
ATOM 1541 C CA . GLU A 1 191 ? -1.901 26.777 5.718 1.00 57.72 191 GLU A CA 1
ATOM 1542 C C . GLU A 1 191 ? -1.299 25.891 4.612 1.00 57.72 191 GLU A C 1
ATOM 1544 O O . GLU A 1 191 ? -1.857 25.819 3.516 1.00 57.72 191 GLU A O 1
ATOM 1549 N N . LEU A 1 192 ? -0.253 25.107 4.911 1.00 54.22 192 LEU A N 1
ATOM 1550 C CA . LEU A 1 192 ? 0.281 24.094 3.990 1.00 54.22 192 LEU A CA 1
ATOM 1551 C C . LEU A 1 192 ? -0.755 23.009 3.671 1.00 54.22 192 LEU A C 1
ATOM 1553 O O . LEU A 1 192 ? -0.929 22.673 2.506 1.00 54.22 192 LEU A O 1
ATOM 1557 N N . ILE A 1 193 ? -1.480 22.487 4.657 1.00 50.19 193 ILE A N 1
ATOM 1558 C CA . ILE A 1 193 ? -2.510 21.458 4.478 1.00 50.19 193 ILE A CA 1
ATOM 1559 C C . ILE A 1 193 ? -3.670 22.020 3.662 1.00 50.19 193 ILE A C 1
ATOM 1561 O O . ILE A 1 193 ? -4.094 21.335 2.748 1.00 50.19 193 ILE A O 1
ATOM 1565 N N . SER A 1 194 ? -4.116 23.263 3.866 1.00 56.25 194 SER A N 1
ATOM 1566 C CA . SER A 1 194 ? -5.144 23.884 3.015 1.00 56.25 194 SER A CA 1
ATOM 1567 C C . SER A 1 194 ? -4.644 24.102 1.580 1.00 56.25 194 SER A C 1
ATOM 1569 O O . SER A 1 194 ? -5.358 23.794 0.625 1.00 56.25 194 SER A O 1
ATOM 1571 N N . MET A 1 195 ? -3.373 24.485 1.403 1.00 50.25 195 MET A N 1
ATOM 1572 C CA . MET A 1 195 ? -2.739 24.583 0.087 1.00 50.25 195 MET A CA 1
ATOM 1573 C C . MET A 1 195 ? -2.588 23.203 -0.580 1.00 50.25 195 MET A C 1
ATOM 1575 O O . MET A 1 195 ? -2.705 23.106 -1.801 1.00 50.25 195 MET A O 1
ATOM 1579 N N . TYR A 1 196 ? -2.374 22.132 0.191 1.00 49.19 196 TYR A N 1
ATOM 1580 C CA . TYR A 1 196 ? -2.298 20.740 -0.269 1.00 49.19 196 TYR A CA 1
ATOM 1581 C C . TYR A 1 196 ? -3.659 20.035 -0.343 1.00 49.19 196 TYR A C 1
ATOM 1583 O O . TYR A 1 196 ? -3.767 19.013 -1.007 1.00 49.19 196 TYR A O 1
ATOM 1591 N N . GLU A 1 197 ? -4.716 20.539 0.277 1.00 49.84 197 GLU A N 1
ATOM 1592 C CA . GLU A 1 197 ? -6.054 19.948 0.226 1.00 49.84 197 GLU A CA 1
ATOM 1593 C C . GLU A 1 197 ? -6.856 20.575 -0.922 1.00 49.84 197 GLU A C 1
ATOM 1595 O O . GLU A 1 197 ? -7.497 19.851 -1.687 1.00 49.84 197 GLU A O 1
ATOM 1600 N N . GLU A 1 198 ? -6.691 21.883 -1.158 1.00 44.88 198 GLU A N 1
ATOM 1601 C CA . GLU A 1 198 ? -7.244 22.584 -2.322 1.00 44.88 198 GLU A CA 1
ATOM 1602 C C . GLU A 1 198 ? -6.457 22.282 -3.616 1.00 44.88 198 GLU A C 1
ATOM 1604 O O . GLU A 1 198 ? -7.070 22.097 -4.670 1.00 44.88 198 GLU A O 1
ATOM 1609 N N . ASN A 1 199 ? -5.123 22.102 -3.555 1.00 44.94 199 ASN A N 1
ATOM 1610 C CA . ASN A 1 199 ? -4.328 21.689 -4.727 1.00 44.94 199 ASN A CA 1
ATOM 1611 C C . ASN A 1 199 ? -4.010 20.187 -4.804 1.00 44.94 199 ASN A C 1
ATOM 1613 O O . ASN A 1 199 ? -3.724 19.700 -5.892 1.00 44.94 199 ASN A O 1
ATOM 1617 N N . GLY A 1 200 ? -4.050 19.407 -3.722 1.00 44.12 200 GLY A N 1
ATOM 1618 C CA . GLY A 1 200 ? -3.629 17.991 -3.738 1.00 44.12 200 GLY A CA 1
ATOM 1619 C C . GLY A 1 200 ? -4.743 16.988 -4.032 1.00 44.12 200 GLY A C 1
ATOM 1620 O O . GLY A 1 200 ? -4.442 15.859 -4.414 1.00 44.12 200 GLY A O 1
ATOM 1621 N N . MET A 1 201 ? -6.018 17.389 -3.972 1.00 45.25 201 MET A N 1
ATOM 1622 C CA . MET A 1 201 ? -7.117 16.597 -4.553 1.00 45.25 201 MET A CA 1
ATOM 1623 C C . MET A 1 201 ? -7.318 16.853 -6.052 1.00 45.25 201 MET A C 1
ATOM 1625 O O . MET A 1 201 ? -7.994 16.066 -6.711 1.00 45.25 201 MET A O 1
ATOM 1629 N N . ARG A 1 202 ? -6.690 17.902 -6.602 1.00 44.69 202 ARG A N 1
ATOM 1630 C CA . ARG A 1 202 ? -6.650 18.177 -8.047 1.00 44.69 202 ARG A CA 1
ATOM 1631 C C . ARG A 1 202 ? -5.289 17.849 -8.681 1.00 44.69 202 ARG A C 1
ATOM 1633 O O . ARG A 1 202 ? -5.226 17.461 -9.837 1.00 44.69 202 ARG A O 1
ATOM 1640 N N . GLY A 1 203 ? -4.202 17.915 -7.914 1.00 40.97 203 GLY A N 1
ATOM 1641 C CA . GLY A 1 203 ? -2.828 17.795 -8.409 1.00 40.97 203 GLY A CA 1
ATOM 1642 C C . GLY A 1 203 ? -2.185 16.409 -8.325 1.00 40.97 203 GLY A C 1
ATOM 1643 O O . GLY A 1 203 ? -1.157 16.215 -8.969 1.00 40.97 203 GLY A O 1
ATOM 1644 N N . PHE A 1 204 ? -2.752 15.448 -7.583 1.00 44.84 204 PHE A N 1
ATOM 1645 C CA . PHE A 1 204 ? -2.196 14.084 -7.558 1.00 44.84 204 PHE A CA 1
ATOM 1646 C C . PHE A 1 204 ? -2.659 13.234 -8.754 1.00 44.84 204 PHE A C 1
ATOM 1648 O O . PHE A 1 204 ? -1.911 12.365 -9.191 1.00 44.84 204 PHE A O 1
ATOM 1655 N N . ASP A 1 205 ? -3.833 13.535 -9.326 1.00 46.06 205 ASP A N 1
ATOM 1656 C CA . ASP A 1 205 ? -4.350 12.847 -10.520 1.00 46.06 205 ASP A CA 1
ATOM 1657 C C . ASP A 1 205 ? -4.066 13.626 -11.837 1.00 46.06 205 ASP A C 1
ATOM 1659 O O . ASP A 1 205 ? -3.874 12.989 -12.867 1.00 46.06 205 ASP A O 1
ATOM 1663 N N . GLU A 1 206 ? -3.938 14.969 -11.854 1.00 45.22 206 GLU A N 1
ATOM 1664 C CA . GLU A 1 206 ? -3.787 15.721 -13.130 1.00 45.22 206 GLU A CA 1
ATOM 1665 C C . GLU A 1 206 ? -2.335 16.055 -13.550 1.00 45.22 206 GLU A C 1
ATOM 1667 O O . GLU A 1 206 ? -2.054 16.125 -14.748 1.00 45.22 206 GLU A O 1
ATOM 1672 N N . ASN A 1 207 ? -1.370 16.201 -12.630 1.00 45.44 207 ASN A N 1
ATOM 1673 C CA . ASN A 1 207 ? 0.009 16.573 -13.013 1.00 45.44 207 ASN A CA 1
ATOM 1674 C C . ASN A 1 207 ? 0.925 15.382 -13.352 1.00 45.44 207 ASN A C 1
ATOM 1676 O O . ASN A 1 207 ? 2.016 15.594 -13.884 1.00 45.44 207 ASN A O 1
ATOM 1680 N N . PHE A 1 208 ? 0.499 14.138 -13.100 1.00 48.22 208 PHE A N 1
ATOM 1681 C CA . PHE A 1 208 ? 1.253 12.944 -13.512 1.00 48.22 208 PHE A CA 1
ATOM 1682 C C . PHE A 1 208 ? 0.863 12.443 -14.918 1.00 48.22 208 PHE A C 1
ATOM 1684 O O . PHE A 1 208 ? 1.632 11.720 -15.551 1.00 48.22 208 PHE A O 1
ATOM 1691 N N . GLU A 1 209 ? -0.285 12.867 -15.464 1.00 45.53 209 GLU A N 1
ATOM 1692 C CA . GLU A 1 209 ? -0.775 12.385 -16.767 1.00 45.53 209 GLU A CA 1
ATOM 1693 C C . GLU A 1 209 ? -0.459 13.303 -17.963 1.00 45.53 209 GLU A C 1
ATOM 1695 O O . GLU A 1 209 ? -0.498 12.845 -19.108 1.00 45.53 209 GLU A O 1
ATOM 1700 N N . GLY A 1 210 ? -0.111 14.576 -17.734 1.00 41.59 210 GLY A N 1
ATOM 1701 C CA . GLY A 1 210 ? -0.105 15.597 -18.792 1.00 41.59 210 GLY A CA 1
ATOM 1702 C C . GLY A 1 210 ? 1.095 15.619 -19.746 1.00 41.59 210 GLY A C 1
ATOM 1703 O O . GLY A 1 210 ? 0.927 16.012 -20.896 1.00 41.59 210 GLY A O 1
ATOM 1704 N N . ASN A 1 211 ? 2.293 15.194 -19.323 1.00 42.28 211 ASN A N 1
ATOM 1705 C CA . ASN A 1 211 ? 3.514 15.393 -20.130 1.00 42.28 211 ASN A CA 1
ATOM 1706 C C . ASN A 1 211 ? 4.261 14.118 -20.544 1.00 42.28 211 ASN A C 1
ATOM 1708 O O . ASN A 1 211 ? 5.200 14.201 -21.329 1.00 42.28 211 ASN A O 1
ATOM 1712 N N . ASN A 1 212 ? 3.842 12.938 -20.075 1.00 48.22 212 ASN A N 1
ATOM 1713 C CA . ASN A 1 212 ? 4.546 11.682 -20.370 1.00 48.22 212 ASN A CA 1
ATOM 1714 C C . ASN A 1 212 ? 3.783 10.710 -21.277 1.00 48.22 212 ASN A C 1
ATOM 1716 O O . ASN A 1 212 ? 4.342 9.689 -21.662 1.00 48.22 212 ASN A O 1
ATOM 1720 N N . ARG A 1 213 ? 2.549 11.015 -21.703 1.00 45.50 213 ARG A N 1
ATOM 1721 C CA . ARG A 1 213 ? 1.794 10.134 -22.618 1.00 45.50 213 ARG A CA 1
ATOM 1722 C C . ARG A 1 213 ? 2.321 10.125 -24.064 1.00 45.50 213 ARG A C 1
ATOM 1724 O O . ARG A 1 213 ? 1.948 9.237 -24.822 1.00 45.50 213 ARG A O 1
ATOM 1731 N N . GLN A 1 214 ? 3.190 11.060 -24.461 1.00 48.00 214 GLN A N 1
ATOM 1732 C CA . GLN A 1 214 ? 3.621 11.191 -25.863 1.00 48.00 214 GLN A CA 1
ATOM 1733 C C . GLN A 1 214 ? 4.887 10.406 -26.254 1.00 48.00 214 GLN A C 1
ATOM 1735 O O . GLN A 1 214 ? 5.135 10.276 -27.448 1.00 48.00 214 GLN A O 1
ATOM 1740 N N . ASN A 1 215 ? 5.643 9.819 -25.314 1.00 46.38 215 ASN A N 1
ATOM 1741 C CA . ASN A 1 215 ? 6.887 9.093 -25.642 1.00 46.38 215 ASN A CA 1
ATOM 1742 C C . ASN A 1 215 ? 6.855 7.567 -25.432 1.00 46.38 215 ASN A C 1
ATOM 1744 O O . ASN A 1 215 ? 7.791 6.886 -25.839 1.00 46.38 215 ASN A O 1
ATOM 1748 N N . TYR A 1 216 ? 5.777 6.990 -24.887 1.00 47.91 216 TYR A N 1
ATOM 1749 C CA . TYR A 1 216 ? 5.670 5.525 -24.726 1.00 47.91 216 TYR A CA 1
ATOM 1750 C C . TYR A 1 216 ? 5.284 4.776 -26.011 1.00 47.91 216 TYR A C 1
ATOM 1752 O O . TYR A 1 216 ? 5.320 3.551 -26.045 1.00 47.91 216 TYR A O 1
ATOM 1760 N N . ALA A 1 217 ? 4.911 5.486 -27.077 1.00 45.25 217 ALA A N 1
ATOM 1761 C CA . ALA A 1 217 ? 4.330 4.866 -28.264 1.00 45.25 217 ALA A CA 1
ATOM 1762 C C . ALA A 1 217 ? 5.348 4.248 -29.241 1.00 45.25 217 ALA A C 1
ATOM 1764 O O . ALA A 1 217 ? 4.912 3.586 -30.180 1.00 45.25 217 ALA A O 1
ATOM 1765 N N . GLN A 1 218 ? 6.664 4.468 -29.088 1.00 44.31 218 GLN A N 1
ATOM 1766 C CA . GLN A 1 218 ? 7.588 4.204 -30.204 1.00 44.31 218 GLN A CA 1
ATOM 1767 C C . GLN A 1 218 ? 8.662 3.123 -30.034 1.00 44.31 218 GLN A C 1
ATOM 1769 O O . GLN A 1 218 ? 9.041 2.587 -31.068 1.00 44.31 218 GLN A O 1
ATOM 1774 N N . ASN A 1 219 ? 9.116 2.718 -28.838 1.00 43.41 219 ASN A N 1
ATOM 1775 C CA . ASN A 1 219 ? 10.324 1.860 -28.777 1.00 43.41 219 ASN A CA 1
ATOM 1776 C C . ASN A 1 219 ? 10.232 0.540 -27.998 1.00 43.41 219 ASN A C 1
ATOM 1778 O O . ASN A 1 219 ? 11.099 -0.311 -28.164 1.00 43.41 219 ASN A O 1
ATOM 1782 N N . ALA A 1 220 ? 9.165 0.284 -27.251 1.00 55.75 220 ALA A N 1
ATOM 1783 C CA . ALA A 1 220 ? 8.878 -1.051 -26.739 1.00 55.75 220 ALA A CA 1
ATOM 1784 C C . ALA A 1 220 ? 7.369 -1.145 -26.563 1.00 55.75 220 ALA A C 1
ATOM 1786 O O . ALA A 1 220 ? 6.791 -0.386 -25.788 1.00 55.75 220 ALA A O 1
ATOM 1787 N N . SER A 1 221 ? 6.711 -2.030 -27.312 1.00 64.19 221 SER A N 1
ATOM 1788 C CA . SER A 1 221 ? 5.316 -2.365 -27.038 1.00 64.19 221 SER A CA 1
ATOM 1789 C C . SER A 1 221 ? 5.272 -2.990 -25.649 1.00 64.19 221 SER A C 1
ATOM 1791 O O . SER A 1 221 ? 5.483 -4.194 -25.508 1.00 64.19 221 SER A O 1
ATOM 1793 N N . LEU A 1 222 ? 5.040 -2.161 -24.629 1.00 71.31 222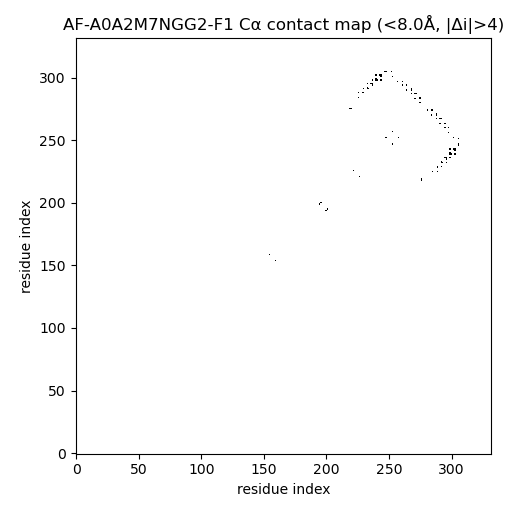 LEU A N 1
ATOM 1794 C CA . LEU A 1 222 ? 4.699 -2.592 -23.282 1.00 71.31 222 LEU A CA 1
ATOM 1795 C C . LEU A 1 222 ? 3.677 -3.729 -23.394 1.00 71.31 222 LEU A C 1
ATOM 1797 O O . LEU A 1 222 ? 2.729 -3.600 -24.180 1.00 71.31 222 LEU A O 1
ATOM 1801 N N . PRO A 1 223 ? 3.854 -4.846 -22.668 1.00 82.94 223 PRO A N 1
ATOM 1802 C CA . PRO A 1 223 ? 2.858 -5.904 -22.664 1.00 82.94 223 PRO A CA 1
ATOM 1803 C C . PRO A 1 223 ? 1.501 -5.284 -22.331 1.00 82.94 223 PRO A C 1
ATOM 1805 O O . PRO A 1 223 ? 1.382 -4.589 -21.322 1.00 82.94 223 PRO A O 1
ATOM 1808 N N . ALA A 1 224 ? 0.490 -5.501 -23.178 1.00 84.62 224 ALA A N 1
ATOM 1809 C CA . ALA A 1 224 ? -0.849 -4.941 -22.966 1.00 84.62 224 ALA A CA 1
ATOM 1810 C C . ALA A 1 224 ? -1.387 -5.279 -21.560 1.00 84.62 224 ALA A C 1
ATOM 1812 O O . ALA A 1 224 ? -2.042 -4.455 -20.925 1.00 84.62 224 ALA A O 1
ATOM 1813 N N . GLU A 1 225 ? -1.002 -6.453 -21.053 1.00 80.38 225 GLU A N 1
ATOM 1814 C CA . GLU A 1 225 ? -1.265 -6.929 -19.695 1.00 80.38 225 GLU A CA 1
ATOM 1815 C C . GLU A 1 225 ? -0.726 -5.988 -18.603 1.00 80.38 225 GLU A C 1
ATOM 1817 O O . GLU A 1 225 ? -1.425 -5.729 -17.625 1.00 80.38 225 GLU A O 1
ATOM 1822 N N . LEU A 1 226 ? 0.488 -5.441 -18.758 1.00 90.25 226 LEU A N 1
ATOM 1823 C CA . LEU A 1 226 ? 1.067 -4.524 -17.771 1.00 90.25 226 LEU A CA 1
ATOM 1824 C C . LEU A 1 226 ? 0.304 -3.199 -17.741 1.00 90.25 226 LEU A C 1
ATOM 1826 O O . LEU A 1 226 ? 0.050 -2.678 -16.662 1.00 90.25 226 LEU A O 1
ATOM 1830 N N . LEU A 1 227 ? -0.085 -2.671 -18.903 1.00 89.38 227 LEU A N 1
ATOM 1831 C CA . LEU A 1 227 ? -0.820 -1.407 -18.983 1.00 89.38 227 LEU A CA 1
ATOM 1832 C C . LEU A 1 227 ? -2.214 -1.524 -18.344 1.00 89.38 227 LEU A C 1
ATOM 1834 O O . LEU A 1 227 ? -2.643 -0.636 -17.607 1.00 89.38 227 LEU A O 1
ATOM 1838 N N . GLU A 1 228 ? -2.920 -2.625 -18.611 1.00 89.00 228 GLU A N 1
ATOM 1839 C CA . GLU A 1 228 ? -4.220 -2.901 -17.995 1.00 89.00 228 GLU A CA 1
ATOM 1840 C C . GLU A 1 228 ? -4.090 -3.071 -16.476 1.00 89.00 228 GLU A C 1
ATOM 1842 O O . GLU A 1 228 ? -4.840 -2.452 -15.716 1.00 89.00 228 GLU A O 1
ATOM 1847 N N . ALA A 1 229 ? -3.095 -3.844 -16.027 1.00 91.69 229 ALA A N 1
ATOM 1848 C CA . ALA A 1 229 ? -2.829 -4.036 -14.609 1.00 91.69 229 ALA A CA 1
ATOM 1849 C C . ALA A 1 229 ? -2.427 -2.729 -13.911 1.00 91.69 229 ALA A C 1
ATOM 1851 O O . ALA A 1 229 ? -2.929 -2.446 -12.826 1.00 91.69 229 ALA A O 1
ATOM 1852 N N . GLU A 1 230 ? -1.568 -1.912 -14.522 1.00 92.44 230 GLU A N 1
ATOM 1853 C CA . GLU A 1 230 ? -1.156 -0.611 -13.992 1.00 92.44 230 GLU A CA 1
ATOM 1854 C C . GLU A 1 230 ? -2.364 0.302 -13.786 1.00 92.44 230 GLU A C 1
ATOM 1856 O O . GLU A 1 230 ? -2.547 0.829 -12.688 1.00 92.44 230 GLU A O 1
ATOM 1861 N N . ASN A 1 231 ? -3.229 0.439 -14.793 1.00 90.31 231 ASN A N 1
ATOM 1862 C CA . ASN A 1 231 ? -4.440 1.251 -14.683 1.00 90.31 231 ASN A CA 1
ATOM 1863 C C . ASN A 1 231 ? -5.370 0.729 -13.579 1.00 90.31 231 ASN A C 1
ATOM 1865 O O . ASN A 1 231 ? -5.842 1.501 -12.739 1.00 90.31 231 ASN A O 1
ATOM 1869 N N . TYR A 1 232 ? -5.600 -0.586 -13.546 1.00 95.50 232 TYR A N 1
ATOM 1870 C CA . TYR A 1 232 ? -6.436 -1.217 -12.530 1.00 95.50 232 TYR A CA 1
ATOM 1871 C C . TYR A 1 232 ? -5.889 -0.970 -11.117 1.00 95.50 232 TYR A C 1
ATOM 1873 O O . TYR A 1 232 ? -6.591 -0.409 -10.271 1.00 95.50 232 TYR A O 1
ATOM 1881 N N . TYR A 1 233 ? -4.628 -1.328 -10.860 1.00 95.62 233 TYR A N 1
ATOM 1882 C CA . TYR A 1 233 ? -4.034 -1.212 -9.531 1.00 95.62 233 TYR A CA 1
ATOM 1883 C C . TYR A 1 233 ? -3.847 0.242 -9.100 1.00 95.62 233 TYR A C 1
ATOM 1885 O O . TYR A 1 233 ? -4.098 0.560 -7.943 1.00 95.62 233 TYR A O 1
ATOM 1893 N N . THR A 1 234 ? -3.482 1.148 -10.005 1.00 91.50 234 THR A N 1
ATOM 1894 C CA . THR A 1 234 ? -3.356 2.575 -9.672 1.00 91.50 234 THR A CA 1
ATOM 1895 C C . THR A 1 234 ? -4.700 3.147 -9.229 1.00 91.50 234 THR A C 1
ATOM 1897 O O . THR A 1 234 ? -4.775 3.810 -8.193 1.00 91.50 234 THR A O 1
ATOM 1900 N N . SER A 1 235 ? -5.784 2.824 -9.946 1.00 91.75 235 SER A N 1
ATOM 1901 C CA . SER A 1 235 ? -7.127 3.297 -9.596 1.00 91.75 235 SER A CA 1
ATOM 1902 C C . SER A 1 235 ? -7.596 2.781 -8.229 1.00 91.75 235 SER A C 1
ATOM 1904 O O . SER A 1 235 ? -8.129 3.550 -7.423 1.00 91.75 235 SER A O 1
ATOM 1906 N N . ILE A 1 236 ? -7.355 1.498 -7.932 1.00 93.88 236 ILE A N 1
ATOM 1907 C CA . ILE A 1 236 ? -7.789 0.893 -6.671 1.00 93.88 236 ILE A CA 1
ATOM 1908 C C . ILE A 1 236 ? -6.925 1.375 -5.499 1.00 93.88 236 ILE A C 1
ATOM 1910 O O . ILE A 1 236 ? -7.467 1.728 -4.460 1.00 93.88 236 ILE A O 1
ATOM 1914 N N . ILE A 1 237 ? -5.609 1.521 -5.692 1.00 93.44 237 ILE A N 1
ATOM 1915 C CA . ILE A 1 237 ? -4.691 2.090 -4.697 1.00 93.44 237 ILE A CA 1
ATOM 1916 C C . ILE A 1 237 ? -5.076 3.535 -4.371 1.00 93.44 237 ILE A C 1
ATOM 1918 O O . ILE A 1 237 ? -5.112 3.910 -3.201 1.00 93.44 237 ILE A O 1
ATOM 1922 N N . ALA A 1 238 ? -5.393 4.356 -5.376 1.00 91.38 238 ALA A N 1
ATOM 1923 C CA . ALA A 1 238 ? -5.816 5.737 -5.158 1.00 91.38 238 ALA A CA 1
ATOM 1924 C C . ALA A 1 238 ? -7.132 5.811 -4.368 1.00 91.38 238 ALA A C 1
ATOM 1926 O O . ALA A 1 238 ? -7.265 6.624 -3.448 1.00 91.38 238 ALA A O 1
ATOM 1927 N N . LYS A 1 239 ? -8.096 4.940 -4.693 1.00 94.88 239 LYS A N 1
ATOM 1928 C CA . LYS A 1 239 ? -9.354 4.811 -3.950 1.00 94.88 239 LYS A CA 1
ATOM 1929 C C . LYS A 1 239 ? -9.104 4.407 -2.495 1.00 94.88 239 LYS A C 1
ATOM 1931 O O . LYS A 1 239 ? -9.617 5.073 -1.597 1.00 94.88 239 LYS A O 1
ATOM 1936 N N . ASP A 1 240 ? -8.287 3.386 -2.266 1.00 95.00 240 ASP A N 1
ATOM 1937 C CA . ASP A 1 240 ? -8.013 2.853 -0.932 1.00 95.00 240 ASP A CA 1
ATOM 1938 C C . ASP A 1 240 ? -7.201 3.840 -0.087 1.00 95.00 240 ASP A C 1
ATOM 1940 O O . ASP A 1 240 ? -7.524 4.048 1.077 1.00 95.00 240 ASP A O 1
ATOM 1944 N N . LYS A 1 241 ? -6.223 4.554 -0.670 1.00 91.62 241 LYS A N 1
ATOM 1945 C CA . LYS A 1 241 ? -5.524 5.666 0.004 1.00 91.62 241 LYS A CA 1
ATOM 1946 C C . LYS A 1 241 ? -6.515 6.752 0.451 1.00 91.62 241 LYS A C 1
ATOM 1948 O O . LYS A 1 241 ? -6.408 7.258 1.568 1.00 91.62 241 LYS A O 1
ATOM 1953 N N . LYS A 1 242 ? -7.495 7.114 -0.392 1.00 90.62 242 LYS A N 1
ATOM 1954 C CA . LYS A 1 242 ? -8.551 8.088 -0.042 1.00 90.62 242 LYS A CA 1
ATOM 1955 C C . LYS A 1 242 ? -9.467 7.554 1.067 1.00 90.62 242 LYS A C 1
ATOM 1957 O O . LYS A 1 242 ? -9.849 8.314 1.951 1.00 90.62 242 LYS A O 1
ATOM 1962 N N . GLU A 1 243 ? -9.826 6.274 1.034 1.00 92.06 243 GLU A N 1
ATOM 1963 C CA . GLU A 1 243 ? -10.632 5.631 2.079 1.00 92.06 243 GLU A CA 1
ATOM 1964 C C . GLU A 1 243 ? -9.894 5.563 3.420 1.00 92.06 243 GLU A C 1
ATOM 1966 O O . GLU A 1 243 ? -10.459 5.923 4.453 1.00 92.06 243 GLU A O 1
ATOM 1971 N N . LEU A 1 244 ? -8.619 5.184 3.387 1.00 90.06 244 LEU A N 1
ATOM 1972 C CA . LEU A 1 244 ? -7.744 5.102 4.547 1.00 90.06 244 LEU A CA 1
ATOM 1973 C C . LEU A 1 244 ? -7.621 6.474 5.231 1.00 90.06 244 LEU A C 1
ATOM 1975 O O . LEU A 1 244 ? -7.876 6.578 6.426 1.00 90.06 244 LEU A O 1
ATOM 1979 N N . LYS A 1 245 ? -7.375 7.546 4.462 1.00 88.25 245 LYS A N 1
ATOM 1980 C CA . LYS A 1 245 ? -7.345 8.930 4.978 1.00 88.25 245 LYS A CA 1
ATOM 1981 C C . LYS A 1 245 ? -8.655 9.361 5.644 1.00 88.25 245 LYS A C 1
ATOM 1983 O O . LYS A 1 245 ? -8.627 10.049 6.654 1.00 88.25 245 LYS A O 1
ATOM 1988 N N . LYS A 1 246 ? -9.811 8.962 5.097 1.00 89.75 246 LYS A N 1
ATOM 1989 C CA . LYS A 1 246 ? -11.126 9.291 5.683 1.00 89.75 246 LYS A CA 1
ATOM 1990 C C . LYS A 1 246 ? -11.380 8.562 7.000 1.00 89.75 246 LYS A C 1
ATOM 1992 O O . LYS A 1 246 ? -12.038 9.112 7.878 1.00 89.75 246 LYS A O 1
ATOM 1997 N N . LYS A 1 247 ? -10.923 7.312 7.108 1.00 88.69 247 LYS A N 1
ATOM 1998 C CA . LYS A 1 247 ? -11.099 6.477 8.305 1.00 88.69 247 LYS A CA 1
ATOM 1999 C C . LYS A 1 247 ? -10.072 6.794 9.393 1.00 88.69 247 LYS A C 1
ATOM 2001 O O . LYS A 1 247 ? -10.338 6.521 10.562 1.00 88.69 247 LYS A O 1
ATOM 2006 N N . ASP A 1 248 ? -8.931 7.373 9.035 1.00 83.12 248 ASP A N 1
ATOM 2007 C CA . ASP A 1 248 ? -7.844 7.658 9.967 1.00 83.12 248 ASP A CA 1
ATOM 2008 C C . ASP A 1 248 ? -8.039 8.951 10.773 1.00 83.12 248 ASP A C 1
ATOM 2010 O O . ASP A 1 248 ? -7.218 9.861 10.782 1.00 83.12 248 ASP A O 1
ATOM 2014 N N . THR A 1 249 ? -9.144 9.038 11.510 1.00 78.31 249 THR A N 1
ATOM 2015 C CA . THR A 1 249 ? -9.416 10.175 12.406 1.00 78.31 249 THR A CA 1
ATOM 2016 C C . THR A 1 249 ? -8.546 10.178 13.669 1.00 78.31 249 THR A C 1
ATOM 2018 O O . THR A 1 249 ? -8.645 11.088 14.486 1.00 78.31 249 THR A O 1
ATOM 2021 N N . GLN A 1 250 ? -7.761 9.123 13.896 1.00 75.44 250 GLN A N 1
ATOM 2022 C CA . GLN A 1 250 ? -7.050 8.868 15.155 1.00 75.44 250 GLN A CA 1
ATOM 2023 C C . GLN A 1 250 ? -5.577 8.497 14.969 1.00 75.44 250 GLN A C 1
ATOM 2025 O O . GLN A 1 250 ? -4.945 8.081 15.938 1.00 75.44 250 GLN A O 1
ATOM 2030 N N . ASN A 1 251 ? -5.029 8.706 13.769 1.00 78.88 251 ASN A N 1
ATOM 2031 C CA . ASN A 1 251 ? -3.622 8.471 13.457 1.00 78.88 251 ASN A CA 1
ATOM 2032 C C . ASN A 1 251 ? -3.189 7.016 13.737 1.00 78.88 251 ASN A C 1
ATOM 2034 O O . ASN A 1 251 ? -2.117 6.744 14.275 1.00 78.88 251 ASN A O 1
ATOM 2038 N N . TRP A 1 252 ? -4.084 6.075 13.438 1.00 76.62 252 TRP A N 1
ATOM 2039 C CA . TRP A 1 252 ? -3.864 4.636 13.560 1.00 76.62 252 TRP A CA 1
ATOM 2040 C C . TRP A 1 252 ? -2.971 4.098 12.444 1.00 76.62 252 TRP A C 1
ATOM 2042 O O . TRP A 1 252 ? -2.371 3.036 12.614 1.00 76.62 252 TRP A O 1
ATOM 2052 N N . ILE A 1 253 ? -2.887 4.800 11.310 1.00 83.81 253 ILE A N 1
ATOM 2053 C CA . ILE A 1 253 ? -1.900 4.475 10.285 1.00 83.81 253 ILE A CA 1
ATOM 2054 C C . ILE A 1 253 ? -0.534 4.855 10.848 1.00 83.81 253 ILE A C 1
ATOM 2056 O O . ILE A 1 253 ? -0.278 6.016 11.172 1.00 83.81 253 ILE A O 1
ATOM 2060 N N . THR A 1 254 ? 0.366 3.881 10.962 1.00 85.62 254 THR A N 1
ATOM 2061 C CA . THR A 1 254 ? 1.722 4.192 11.397 1.00 85.62 254 THR A CA 1
ATOM 2062 C C . THR A 1 254 ? 2.428 5.002 10.303 1.00 85.62 254 THR A C 1
ATOM 2064 O O . THR A 1 254 ? 2.261 4.722 9.110 1.00 85.62 254 THR A O 1
ATOM 2067 N N . PRO A 1 255 ? 3.255 5.996 10.669 1.00 84.50 255 PRO A N 1
ATOM 2068 C CA . PRO A 1 255 ? 4.061 6.729 9.691 1.00 84.50 255 PRO A CA 1
ATOM 2069 C C . PRO A 1 255 ? 4.953 5.789 8.862 1.00 84.50 255 PRO A C 1
ATOM 2071 O O . PRO A 1 255 ? 5.224 6.065 7.698 1.00 84.50 255 PRO A O 1
ATOM 2074 N N . GLU A 1 256 ? 5.331 4.638 9.427 1.00 85.00 256 GLU A N 1
ATOM 2075 C CA . GLU A 1 256 ? 6.069 3.573 8.742 1.00 85.00 256 GLU A CA 1
ATOM 2076 C C . GLU A 1 256 ? 5.294 2.980 7.554 1.00 85.00 256 GLU A C 1
ATOM 2078 O O . GLU A 1 256 ? 5.881 2.733 6.500 1.00 85.00 256 GLU A O 1
ATOM 2083 N N . THR A 1 257 ? 3.977 2.777 7.675 1.00 89.88 257 THR A N 1
ATOM 2084 C CA . THR A 1 257 ? 3.145 2.277 6.570 1.00 89.88 257 THR A CA 1
ATOM 2085 C C . THR A 1 257 ? 3.083 3.280 5.422 1.00 89.88 257 THR A C 1
ATOM 2087 O O . THR A 1 257 ? 3.201 2.889 4.260 1.00 89.88 257 THR A O 1
ATOM 2090 N N . ILE A 1 258 ? 2.931 4.571 5.735 1.00 88.69 258 ILE A N 1
ATOM 2091 C CA . ILE A 1 258 ? 2.909 5.641 4.726 1.00 88.69 258 ILE A CA 1
ATOM 2092 C C . ILE A 1 258 ? 4.259 5.702 4.013 1.00 88.69 258 ILE A C 1
ATOM 2094 O O . ILE A 1 258 ? 4.303 5.630 2.787 1.00 88.69 258 ILE A O 1
ATOM 2098 N N . GLN A 1 259 ? 5.351 5.723 4.780 1.00 90.75 259 GLN A N 1
ATOM 2099 C CA . GLN A 1 259 ? 6.703 5.707 4.234 1.00 90.75 259 GLN A CA 1
ATOM 2100 C C . GLN A 1 259 ? 6.936 4.488 3.328 1.00 90.75 259 GLN A C 1
ATOM 2102 O O . GLN A 1 259 ? 7.461 4.632 2.230 1.00 90.75 259 GLN A O 1
ATOM 2107 N N . THR A 1 260 ? 6.494 3.296 3.741 1.00 91.25 260 THR A N 1
ATOM 2108 C CA . THR A 1 260 ? 6.633 2.070 2.936 1.00 91.25 260 THR A CA 1
ATOM 2109 C C . THR A 1 260 ? 5.887 2.179 1.602 1.00 91.25 260 THR A C 1
ATOM 2111 O O . THR A 1 260 ? 6.383 1.732 0.569 1.00 91.25 260 THR A O 1
ATOM 2114 N N . LEU A 1 261 ? 4.689 2.775 1.594 1.00 93.75 261 LEU A N 1
ATOM 2115 C CA . LEU A 1 261 ? 3.928 2.987 0.361 1.00 93.75 261 LEU A CA 1
ATOM 2116 C C . LEU A 1 261 ? 4.625 3.969 -0.586 1.00 93.75 261 LEU A C 1
ATOM 2118 O O . LEU A 1 261 ? 4.603 3.735 -1.795 1.00 93.75 261 LEU A O 1
ATOM 2122 N N . ASP A 1 262 ? 5.241 5.021 -0.048 1.00 91.81 262 ASP A N 1
ATOM 2123 C CA . ASP A 1 262 ? 5.992 6.007 -0.829 1.00 91.81 262 ASP A CA 1
ATOM 2124 C C . ASP A 1 262 ? 7.289 5.406 -1.392 1.00 91.81 262 ASP A C 1
ATOM 2126 O O . ASP A 1 262 ? 7.601 5.588 -2.568 1.00 91.81 262 ASP A O 1
ATOM 2130 N N . GLU A 1 263 ? 8.004 4.599 -0.604 1.00 93.50 263 GLU A N 1
ATOM 2131 C CA . GLU A 1 263 ? 9.181 3.854 -1.068 1.00 93.50 263 GLU A CA 1
ATOM 2132 C C . GLU A 1 263 ? 8.826 2.896 -2.215 1.00 93.50 263 GLU A C 1
ATOM 2134 O O . GLU A 1 263 ? 9.533 2.836 -3.222 1.00 93.50 263 GLU A O 1
ATOM 2139 N N . LEU A 1 264 ? 7.704 2.176 -2.109 1.00 93.44 264 LEU A N 1
ATOM 2140 C CA . LEU A 1 264 ? 7.234 1.296 -3.182 1.00 93.44 264 LEU A CA 1
ATOM 2141 C C . LEU A 1 264 ? 6.829 2.076 -4.439 1.00 93.44 264 LEU A C 1
ATOM 2143 O O . LEU A 1 264 ? 7.062 1.584 -5.545 1.00 93.44 264 LEU A O 1
ATOM 2147 N N . ASP A 1 265 ? 6.253 3.270 -4.280 1.00 94.44 265 ASP A N 1
ATOM 2148 C CA . ASP A 1 265 ? 5.937 4.194 -5.373 1.00 94.44 265 ASP A CA 1
ATOM 2149 C C . ASP A 1 265 ? 7.204 4.645 -6.119 1.00 94.44 265 ASP A C 1
ATOM 2151 O O . ASP A 1 265 ? 7.253 4.593 -7.350 1.00 94.44 265 ASP A O 1
ATOM 2155 N N . GLU A 1 266 ? 8.254 5.030 -5.393 1.00 93.81 266 GLU A N 1
ATOM 2156 C CA . GLU A 1 266 ? 9.534 5.417 -5.996 1.00 93.81 266 GLU A CA 1
ATOM 2157 C C . GLU A 1 266 ? 10.222 4.238 -6.695 1.00 93.81 266 GLU A C 1
ATOM 2159 O O . GLU A 1 266 ? 10.663 4.371 -7.838 1.00 93.81 266 GLU A O 1
ATOM 2164 N N . VAL A 1 267 ? 10.238 3.053 -6.073 1.00 94.75 267 VAL A N 1
ATOM 2165 C CA . VAL A 1 267 ? 10.774 1.831 -6.699 1.00 94.75 267 VAL A CA 1
ATOM 2166 C C . VAL A 1 267 ? 10.034 1.517 -8.002 1.00 94.75 267 VAL A C 1
ATOM 2168 O O . VAL A 1 267 ? 10.662 1.163 -8.998 1.00 94.75 267 VAL A O 1
ATOM 2171 N N . TYR A 1 268 ? 8.712 1.701 -8.040 1.00 95.94 268 TYR A N 1
ATOM 2172 C CA . TYR A 1 268 ? 7.922 1.513 -9.255 1.00 95.94 268 TYR A CA 1
ATOM 2173 C C . TYR A 1 268 ? 8.288 2.508 -10.365 1.00 95.94 268 TYR A C 1
ATOM 2175 O O . TYR A 1 268 ? 8.421 2.111 -11.523 1.00 95.94 268 TYR A O 1
ATOM 2183 N N . LYS A 1 269 ? 8.502 3.788 -10.030 1.00 93.88 269 LYS A N 1
ATOM 2184 C CA . LYS A 1 269 ? 8.944 4.807 -11.000 1.00 93.88 269 LYS A CA 1
ATOM 2185 C C . LYS A 1 269 ? 10.303 4.466 -11.606 1.00 93.88 269 LYS A C 1
ATOM 2187 O O . LYS A 1 269 ? 10.467 4.610 -12.815 1.00 93.88 269 LYS A O 1
ATOM 2192 N N . VAL A 1 270 ? 11.242 3.993 -10.784 1.00 93.31 270 VAL A N 1
ATOM 2193 C CA . VAL A 1 270 ? 12.566 3.546 -11.245 1.00 93.31 270 VAL A CA 1
ATOM 2194 C C . VAL A 1 270 ? 12.425 2.357 -12.194 1.00 93.31 270 VAL A C 1
ATOM 2196 O O . VAL A 1 270 ? 12.884 2.443 -13.327 1.00 93.31 270 VAL A O 1
ATOM 2199 N N . MET A 1 271 ? 11.681 1.312 -11.808 1.00 94.06 271 MET A N 1
ATOM 2200 C CA . MET A 1 271 ? 11.441 0.153 -12.684 1.00 94.06 271 MET A CA 1
ATOM 2201 C C . MET A 1 271 ? 10.779 0.545 -14.012 1.00 94.06 271 MET A C 1
ATOM 2203 O O . MET A 1 271 ? 11.083 -0.028 -15.053 1.00 94.06 271 MET A O 1
ATOM 2207 N N . LYS A 1 272 ? 9.889 1.543 -14.006 1.00 91.81 272 LYS A N 1
ATOM 2208 C CA . LYS A 1 272 ? 9.250 2.043 -15.229 1.00 91.81 272 LYS A CA 1
ATOM 2209 C C . LYS A 1 272 ? 10.240 2.734 -16.172 1.00 91.81 272 LYS A C 1
ATOM 2211 O O . LYS A 1 272 ? 10.079 2.623 -17.385 1.00 91.81 272 LYS A O 1
ATOM 2216 N N . ALA A 1 273 ? 11.236 3.437 -15.632 1.00 90.50 273 ALA A N 1
ATOM 2217 C CA . ALA A 1 273 ? 12.317 4.020 -16.423 1.00 90.50 273 ALA A CA 1
ATOM 2218 C C . ALA A 1 273 ? 13.244 2.926 -16.981 1.00 90.50 273 ALA A C 1
ATOM 2220 O O . ALA A 1 273 ? 13.487 2.906 -18.186 1.00 90.50 273 ALA A O 1
ATOM 2221 N N . ASP A 1 274 ? 13.655 1.973 -16.139 1.00 90.31 274 ASP A N 1
ATOM 2222 C CA . ASP A 1 274 ? 14.530 0.851 -16.517 1.00 90.31 274 ASP A CA 1
ATOM 2223 C C . ASP A 1 274 ? 13.905 -0.025 -17.618 1.00 90.31 274 ASP A C 1
ATOM 2225 O O . ASP A 1 274 ? 14.596 -0.539 -18.499 1.00 90.31 274 ASP A O 1
ATOM 2229 N N . LEU A 1 275 ? 12.572 -0.141 -17.634 1.00 89.94 275 LEU A N 1
ATOM 2230 C CA . LEU A 1 275 ? 11.836 -0.927 -18.625 1.00 89.94 275 LEU A CA 1
ATOM 2231 C C . LEU A 1 275 ? 12.009 -0.418 -20.060 1.00 89.94 275 LEU A C 1
ATOM 2233 O O . LEU A 1 275 ? 11.824 -1.183 -21.006 1.00 89.94 275 LEU A O 1
ATOM 2237 N N . LEU A 1 276 ? 12.371 0.853 -20.230 1.00 85.31 276 LEU A N 1
ATOM 2238 C CA . LEU A 1 276 ? 12.670 1.433 -21.537 1.00 85.31 276 LEU A CA 1
ATOM 2239 C C . LEU A 1 276 ? 14.080 1.075 -22.031 1.00 85.31 276 LEU A C 1
ATOM 2241 O O . LEU A 1 276 ? 14.338 1.161 -23.231 1.00 85.31 276 LEU A O 1
ATOM 2245 N N . GLU A 1 277 ? 14.978 0.681 -21.127 1.00 87.50 277 GLU A N 1
ATOM 2246 C CA . GLU A 1 277 ? 16.393 0.420 -21.408 1.00 87.50 277 GLU A CA 1
ATOM 2247 C C . GLU A 1 277 ? 16.727 -1.083 -21.441 1.00 87.50 277 GLU A C 1
ATOM 2249 O O . GLU A 1 277 ? 17.712 -1.495 -22.059 1.00 87.50 277 GLU A O 1
ATOM 2254 N N . GLU A 1 278 ? 15.915 -1.925 -20.796 1.00 82.31 278 GLU A N 1
ATOM 2255 C CA . GLU A 1 278 ? 16.252 -3.326 -20.553 1.00 82.31 278 GLU A CA 1
ATOM 2256 C C . GLU A 1 278 ? 15.962 -4.273 -21.737 1.00 82.31 278 GLU A C 1
ATOM 2258 O O . GLU A 1 278 ? 14.885 -4.288 -22.332 1.00 82.31 278 GLU A O 1
ATOM 2263 N N . GLN A 1 279 ? 16.924 -5.157 -22.041 1.00 75.31 279 GLN A N 1
ATOM 2264 C CA . GLN A 1 279 ? 16.798 -6.166 -23.105 1.00 75.31 279 GLN A CA 1
ATOM 2265 C C . GLN A 1 279 ? 15.847 -7.325 -22.754 1.00 75.31 279 GLN A C 1
ATOM 2267 O O . GLN A 1 279 ? 15.408 -8.048 -23.649 1.00 75.31 279 GLN A O 1
ATOM 2272 N N . ASN A 1 280 ? 15.535 -7.532 -21.468 1.00 79.75 280 ASN A N 1
ATOM 2273 C CA . ASN A 1 280 ? 14.648 -8.599 -21.000 1.00 79.75 280 ASN A CA 1
ATOM 2274 C C . ASN A 1 280 ? 13.492 -8.044 -20.145 1.00 79.75 280 ASN A C 1
ATOM 2276 O O . ASN A 1 280 ? 13.476 -8.219 -18.924 1.00 79.75 280 ASN A O 1
ATOM 2280 N N . PRO A 1 281 ? 12.484 -7.422 -20.778 1.00 88.31 281 PRO A N 1
ATOM 2281 C CA . PRO A 1 281 ? 11.426 -6.706 -20.072 1.00 88.31 281 PRO A CA 1
ATOM 2282 C C . PRO A 1 281 ? 10.533 -7.621 -19.229 1.00 88.31 281 PRO A C 1
ATOM 2284 O O . PRO A 1 281 ? 9.860 -7.148 -18.325 1.00 88.31 281 PRO A O 1
ATOM 2287 N N . LYS A 1 282 ? 10.505 -8.937 -19.486 1.00 90.69 282 LYS A N 1
ATOM 2288 C CA . LYS A 1 282 ? 9.551 -9.843 -18.831 1.00 90.69 282 LYS A CA 1
ATOM 2289 C C . LYS A 1 282 ? 9.753 -9.919 -17.317 1.00 90.69 282 LYS A C 1
ATOM 2291 O O . LYS A 1 282 ? 8.786 -9.822 -16.572 1.00 90.69 282 LYS A O 1
ATOM 2296 N N . LYS A 1 283 ? 11.003 -10.070 -16.865 1.00 91.38 283 LYS A N 1
ATOM 2297 C CA . LYS A 1 283 ? 11.309 -10.153 -15.430 1.00 91.38 283 LYS A CA 1
ATOM 2298 C C . LYS A 1 283 ? 10.958 -8.843 -14.719 1.00 91.38 283 LYS A C 1
ATOM 2300 O O . LYS A 1 283 ? 10.361 -8.868 -13.649 1.00 91.38 283 LYS A O 1
ATOM 2305 N N . LEU A 1 284 ? 11.292 -7.717 -15.341 1.00 92.88 284 LEU A N 1
ATOM 2306 C CA . LEU A 1 284 ? 11.010 -6.396 -14.797 1.00 92.88 284 LEU A CA 1
ATOM 2307 C C . LEU A 1 284 ? 9.502 -6.106 -14.750 1.00 92.88 284 LEU A C 1
ATOM 2309 O O . LEU A 1 284 ? 9.004 -5.604 -13.750 1.00 92.88 284 LEU A O 1
ATOM 2313 N N . VAL A 1 285 ? 8.750 -6.509 -15.779 1.00 93.00 285 VAL A N 1
ATOM 2314 C CA . VAL A 1 285 ? 7.278 -6.449 -15.802 1.00 93.00 285 VAL A CA 1
ATOM 2315 C C . VAL A 1 285 ? 6.672 -7.251 -14.643 1.00 93.00 285 VAL A C 1
ATOM 2317 O O . VAL A 1 285 ? 5.773 -6.754 -13.964 1.00 93.00 285 VAL A O 1
ATOM 2320 N N . ASP A 1 286 ? 7.174 -8.463 -14.379 1.00 93.88 286 ASP A N 1
ATOM 2321 C CA . ASP A 1 286 ? 6.714 -9.289 -13.255 1.00 93.88 286 ASP A CA 1
ATOM 2322 C C . ASP A 1 286 ? 6.996 -8.608 -11.899 1.00 93.88 286 ASP A C 1
ATOM 2324 O O . ASP A 1 286 ? 6.140 -8.611 -11.007 1.00 93.88 286 ASP A O 1
ATOM 2328 N N . GLU A 1 287 ? 8.167 -7.980 -11.742 1.00 95.12 287 GLU A N 1
ATOM 2329 C CA . GLU A 1 287 ? 8.539 -7.216 -10.542 1.00 95.12 287 GLU A CA 1
ATOM 2330 C C . GLU A 1 287 ? 7.671 -5.959 -10.361 1.00 95.12 287 GLU A C 1
ATOM 2332 O O . GLU A 1 287 ? 7.177 -5.705 -9.256 1.00 95.12 287 GLU A O 1
ATOM 2337 N N . MET A 1 288 ? 7.392 -5.223 -11.441 1.00 94.94 288 MET A N 1
ATOM 2338 C CA . MET A 1 288 ? 6.471 -4.082 -11.445 1.00 94.94 288 MET A CA 1
ATOM 2339 C C . MET A 1 288 ? 5.061 -4.493 -11.016 1.00 94.94 288 MET A C 1
ATOM 2341 O O . MET A 1 288 ? 4.455 -3.851 -10.154 1.00 94.94 288 MET A O 1
ATOM 2345 N N . LEU A 1 289 ? 4.549 -5.597 -11.561 1.00 95.69 289 LEU A N 1
ATOM 2346 C CA . LEU A 1 289 ? 3.239 -6.124 -11.192 1.00 95.69 289 LEU A CA 1
ATOM 2347 C C . LEU A 1 289 ? 3.202 -6.568 -9.722 1.00 95.69 289 LEU A C 1
ATOM 2349 O O . LEU A 1 289 ? 2.204 -6.355 -9.030 1.00 95.69 289 LEU A O 1
ATOM 2353 N N . ASN A 1 290 ? 4.282 -7.176 -9.230 1.00 96.19 290 ASN A N 1
ATOM 2354 C CA . ASN A 1 290 ? 4.397 -7.570 -7.831 1.00 96.19 290 ASN A CA 1
ATOM 2355 C C . ASN A 1 290 ? 4.427 -6.356 -6.890 1.00 96.19 290 ASN A C 1
ATOM 2357 O O . ASN A 1 290 ? 3.785 -6.383 -5.842 1.00 96.19 290 ASN A O 1
ATOM 2361 N N . ASN A 1 291 ? 5.107 -5.273 -7.275 1.00 96.88 291 ASN A N 1
ATOM 2362 C CA . ASN A 1 291 ? 5.109 -4.023 -6.517 1.00 96.88 291 ASN A CA 1
ATOM 2363 C C . ASN A 1 291 ? 3.688 -3.440 -6.387 1.00 96.88 291 ASN A C 1
ATOM 2365 O O . ASN A 1 291 ? 3.249 -3.152 -5.273 1.00 96.88 291 ASN A O 1
ATOM 2369 N N . LEU A 1 292 ? 2.925 -3.370 -7.486 1.00 96.81 292 LEU A N 1
ATOM 2370 C CA . LEU A 1 292 ? 1.526 -2.916 -7.464 1.00 96.81 292 LEU A CA 1
ATOM 2371 C C . LEU A 1 292 ? 0.647 -3.777 -6.541 1.00 96.81 292 LEU A C 1
ATOM 2373 O O . LEU A 1 292 ? -0.125 -3.249 -5.737 1.00 96.81 292 LEU A O 1
ATOM 2377 N N . LYS A 1 293 ? 0.797 -5.106 -6.612 1.00 96.56 293 LYS A N 1
ATOM 2378 C CA . LYS A 1 293 ? 0.086 -6.051 -5.735 1.00 96.56 293 LYS A CA 1
ATOM 2379 C C . LYS A 1 293 ? 0.431 -5.843 -4.263 1.00 96.56 293 LYS A C 1
ATOM 2381 O O . LYS A 1 293 ? -0.472 -5.823 -3.432 1.00 96.56 293 LYS A O 1
ATOM 2386 N N . LEU A 1 294 ? 1.712 -5.660 -3.946 1.00 96.94 294 LEU A N 1
ATOM 2387 C CA . LEU A 1 294 ? 2.175 -5.455 -2.576 1.00 96.94 294 LEU A CA 1
ATOM 2388 C C . LEU A 1 294 ? 1.623 -4.153 -1.987 1.00 96.94 294 LEU A C 1
ATOM 2390 O O . LEU A 1 294 ? 1.117 -4.151 -0.868 1.00 96.94 294 LEU A O 1
ATOM 2394 N N . ARG A 1 295 ? 1.644 -3.062 -2.759 1.00 96.38 295 ARG A N 1
ATOM 2395 C CA . ARG A 1 295 ? 1.051 -1.781 -2.346 1.00 96.38 295 ARG A CA 1
ATOM 2396 C C . ARG A 1 295 ? -0.433 -1.920 -2.022 1.00 96.38 295 ARG A C 1
ATOM 2398 O O . ARG A 1 295 ? -0.889 -1.415 -1.000 1.00 96.38 295 ARG A O 1
ATOM 2405 N N . LYS A 1 296 ? -1.177 -2.634 -2.871 1.00 96.69 296 LYS A N 1
ATOM 2406 C CA . LYS A 1 296 ? -2.594 -2.934 -2.639 1.00 96.69 296 LYS A CA 1
ATOM 2407 C C . LYS A 1 296 ? -2.797 -3.758 -1.364 1.00 96.69 296 LYS A C 1
ATOM 2409 O O . LYS A 1 296 ? -3.631 -3.397 -0.541 1.00 96.69 296 LYS A O 1
ATOM 2414 N N . GLN A 1 297 ? -2.001 -4.804 -1.164 1.00 97.06 297 GLN A N 1
ATOM 2415 C CA . GLN A 1 297 ? -2.084 -5.645 0.030 1.00 97.06 297 GLN A CA 1
ATOM 2416 C C . GLN A 1 297 ? -1.851 -4.847 1.323 1.00 97.06 297 GLN A C 1
ATOM 2418 O O . GLN A 1 297 ? -2.637 -4.969 2.258 1.00 97.06 297 GLN A O 1
ATOM 2423 N N . ILE A 1 298 ? -0.821 -3.994 1.364 1.00 95.06 298 ILE A N 1
ATOM 2424 C CA . ILE A 1 298 ? -0.524 -3.147 2.533 1.00 95.06 298 ILE A CA 1
ATOM 2425 C C . ILE A 1 298 ? -1.716 -2.237 2.865 1.00 95.06 298 ILE A C 1
ATOM 2427 O O . ILE A 1 298 ? -2.067 -2.065 4.035 1.00 95.06 298 ILE A O 1
ATOM 2431 N N . LEU A 1 299 ? -2.365 -1.668 1.845 1.00 95.38 299 LEU A N 1
ATOM 2432 C CA . LEU A 1 299 ? -3.543 -0.820 2.030 1.00 95.38 299 LEU A CA 1
ATOM 2433 C C . LEU A 1 299 ? -4.743 -1.605 2.567 1.00 95.38 299 LEU A C 1
ATOM 2435 O O . LEU A 1 299 ? -5.387 -1.142 3.505 1.00 95.38 299 LEU A O 1
ATOM 2439 N N . ASP A 1 300 ? -5.009 -2.797 2.031 1.00 96.06 300 ASP A N 1
ATOM 2440 C CA . ASP A 1 300 ? -6.089 -3.670 2.506 1.00 96.06 300 ASP A CA 1
ATOM 2441 C C . ASP A 1 300 ? -5.905 -4.074 3.971 1.00 96.06 300 ASP A C 1
ATOM 2443 O O . ASP A 1 300 ? -6.844 -4.000 4.767 1.00 96.06 300 ASP A O 1
ATOM 2447 N N . GLU A 1 301 ? -4.686 -4.462 4.346 1.00 94.88 301 GLU A N 1
ATOM 2448 C CA . GLU A 1 301 ? -4.343 -4.802 5.728 1.00 94.88 301 GLU A CA 1
ATOM 2449 C C . GLU A 1 301 ? -4.545 -3.597 6.657 1.00 94.88 301 GLU A C 1
ATOM 2451 O O . GLU A 1 301 ? -5.156 -3.724 7.720 1.00 94.88 301 GLU A O 1
ATOM 2456 N N . SER A 1 302 ? -4.118 -2.411 6.220 1.00 93.62 302 SER A N 1
ATOM 2457 C CA . SER A 1 302 ? -4.273 -1.166 6.978 1.00 93.62 302 SER A CA 1
ATOM 2458 C C . SER A 1 302 ? -5.746 -0.798 7.185 1.00 93.62 302 SER A C 1
ATOM 2460 O O . SER A 1 302 ? -6.155 -0.479 8.302 1.00 93.62 302 SER A O 1
ATOM 2462 N N . ILE A 1 303 ? -6.577 -0.902 6.140 1.00 93.75 303 ILE A N 1
ATOM 2463 C CA . ILE A 1 303 ? -8.025 -0.665 6.242 1.00 93.75 303 ILE A CA 1
ATOM 2464 C C . ILE A 1 303 ? -8.667 -1.683 7.190 1.00 93.75 303 ILE A C 1
ATOM 2466 O O . ILE A 1 303 ? -9.473 -1.306 8.042 1.00 93.75 303 ILE A O 1
ATOM 2470 N N . GLN A 1 304 ? -8.290 -2.959 7.101 1.00 94.00 304 GLN A N 1
ATOM 2471 C CA . GLN A 1 304 ? -8.844 -3.998 7.964 1.00 94.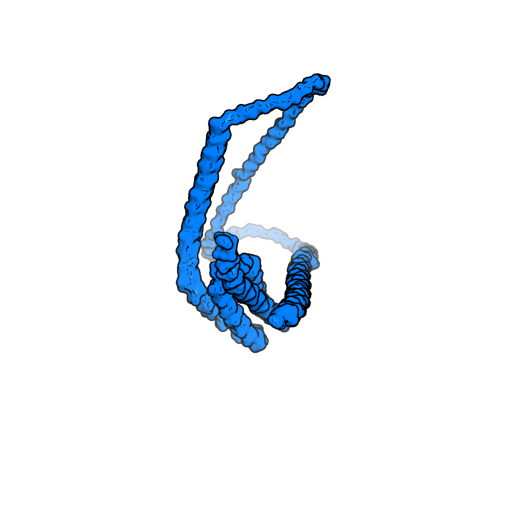00 304 GLN A CA 1
ATOM 2472 C C . GLN A 1 304 ? -8.501 -3.769 9.447 1.00 94.00 304 GLN A C 1
ATOM 2474 O O . GLN A 1 304 ? -9.342 -4.010 10.318 1.00 94.00 304 GLN A O 1
ATOM 2479 N N . ILE A 1 305 ? -7.285 -3.305 9.752 1.00 90.62 305 ILE A N 1
ATOM 2480 C CA . ILE A 1 305 ? -6.881 -2.947 11.120 1.00 90.62 305 ILE A CA 1
ATOM 2481 C C . ILE A 1 305 ? -7.762 -1.808 11.658 1.00 90.62 305 ILE A C 1
ATOM 2483 O O . ILE A 1 305 ? -8.256 -1.904 12.784 1.00 90.62 305 ILE A O 1
ATOM 2487 N N . LEU A 1 306 ? -8.028 -0.778 10.846 1.00 90.25 306 LEU A N 1
ATOM 2488 C CA . LEU A 1 306 ? -8.920 0.333 11.213 1.00 90.25 306 LEU A CA 1
ATOM 2489 C C . LEU A 1 306 ? -10.364 -0.121 11.470 1.00 90.25 306 LEU A C 1
ATOM 2491 O O . LEU A 1 306 ? -11.032 0.365 12.381 1.00 90.25 306 LEU A O 1
ATOM 2495 N N . GLU A 1 307 ? -10.876 -1.052 10.672 1.00 91.62 307 GLU A N 1
ATOM 2496 C CA . GLU A 1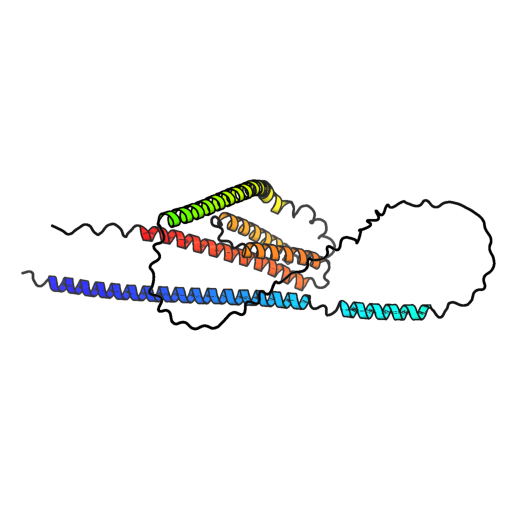 307 ? -12.243 -1.556 10.841 1.00 91.62 307 GLU A CA 1
ATOM 2497 C C . GLU A 1 307 ? -12.403 -2.378 12.123 1.00 91.62 307 GLU A C 1
ATOM 2499 O O . GLU A 1 307 ? -13.396 -2.230 12.846 1.00 91.62 307 GLU A O 1
ATOM 2504 N N . LYS A 1 308 ? -11.401 -3.203 12.446 1.00 91.69 308 LYS A N 1
ATOM 2505 C CA . LYS A 1 308 ? -11.370 -3.973 13.695 1.00 91.69 308 LYS A CA 1
ATOM 2506 C C . LYS A 1 308 ? -11.310 -3.049 14.913 1.00 91.69 308 LYS A C 1
ATOM 2508 O O . LYS A 1 308 ? -12.121 -3.209 15.824 1.00 91.69 308 LYS A O 1
ATOM 2513 N N . SER A 1 309 ? -10.440 -2.036 14.896 1.00 88.81 309 SER A N 1
ATOM 2514 C CA . SER A 1 309 ? -10.297 -1.100 16.021 1.00 88.81 309 SER A CA 1
ATOM 2515 C C . SER A 1 309 ? -11.560 -0.259 16.263 1.00 88.81 309 SER A C 1
ATOM 2517 O O . SER A 1 309 ? -11.926 -0.002 17.413 1.00 88.81 309 SER A O 1
ATOM 2519 N N . ASN A 1 310 ? -12.291 0.109 15.206 1.00 86.44 310 ASN A N 1
ATOM 2520 C CA . ASN A 1 310 ? -13.578 0.801 15.326 1.00 86.44 310 ASN A CA 1
ATOM 2521 C C . ASN A 1 310 ? -14.692 -0.105 15.880 1.00 86.44 310 ASN A C 1
ATOM 2523 O O . ASN A 1 310 ? -15.507 0.331 16.700 1.00 86.44 310 ASN A O 1
ATOM 2527 N N . THR A 1 311 ? -14.707 -1.379 15.483 1.00 88.31 311 THR A N 1
ATOM 2528 C CA . THR A 1 311 ? -15.686 -2.359 15.979 1.00 88.31 311 THR A CA 1
ATOM 2529 C C . THR A 1 311 ? -15.485 -2.634 17.473 1.00 88.31 311 THR A C 1
ATOM 2531 O O . THR A 1 311 ? -16.447 -2.662 18.238 1.00 88.31 311 THR A O 1
ATOM 2534 N N . GLU A 1 312 ? -14.239 -2.752 17.932 1.00 87.50 312 GLU A N 1
ATOM 2535 C CA . GLU A 1 312 ? -13.925 -2.959 19.352 1.00 87.50 312 GLU A CA 1
ATOM 2536 C C . GLU A 1 312 ? -14.328 -1.765 20.233 1.00 87.50 312 GLU A C 1
ATOM 2538 O O . GLU A 1 312 ? -14.861 -1.955 21.331 1.00 87.50 312 GLU A O 1
ATOM 2543 N N . LYS A 1 313 ? -14.156 -0.528 19.744 1.00 83.94 313 LYS A N 1
ATOM 2544 C CA . LYS A 1 313 ? -14.575 0.680 20.476 1.00 83.94 313 LYS A CA 1
ATOM 2545 C C . LYS A 1 313 ? -16.086 0.758 20.686 1.00 83.94 313 LYS A C 1
ATOM 2547 O O . LYS A 1 313 ? -16.514 1.121 21.779 1.00 83.94 313 LYS A O 1
ATOM 2552 N N . SER A 1 314 ? -16.881 0.407 19.674 1.00 82.06 314 SER A N 1
ATOM 2553 C CA . SER A 1 314 ? -18.351 0.442 19.776 1.00 82.06 314 SER A CA 1
ATOM 2554 C C . SER A 1 314 ? -18.901 -0.611 20.745 1.00 82.06 314 SER A C 1
ATOM 2556 O O . SER A 1 314 ? -19.760 -0.306 21.567 1.00 82.06 314 SER A O 1
ATOM 2558 N N . ASN A 1 315 ? -18.335 -1.820 20.759 1.00 82.00 315 ASN A N 1
ATOM 2559 C CA . ASN A 1 315 ? -18.757 -2.866 21.699 1.00 82.00 315 ASN A CA 1
ATOM 2560 C C . ASN A 1 315 ? -18.344 -2.570 23.157 1.00 82.00 315 ASN A C 1
ATOM 2562 O O . ASN A 1 315 ? -18.999 -3.012 24.103 1.00 82.00 315 ASN A O 1
ATOM 2566 N N . SER A 1 316 ? -17.267 -1.803 23.364 1.00 76.75 316 SER A N 1
ATOM 2567 C CA . SER A 1 316 ? -16.795 -1.401 24.694 1.00 76.75 316 SER A CA 1
ATOM 2568 C C . SER A 1 316 ? -17.705 -0.382 25.392 1.00 76.75 316 SER A C 1
ATOM 2570 O O . SER A 1 316 ? -17.708 -0.345 26.628 1.00 76.75 316 SER A O 1
ATOM 2572 N N . SER A 1 317 ? -18.415 0.481 24.661 1.00 69.44 317 SER A N 1
ATOM 2573 C CA . SER A 1 317 ? -19.230 1.540 25.276 1.00 69.44 317 SER A CA 1
ATOM 2574 C C . SER A 1 317 ? -20.533 1.011 25.872 1.00 69.44 317 SER A C 1
ATOM 2576 O O . SER A 1 317 ? -20.947 1.481 26.932 1.00 69.44 317 SER A O 1
ATOM 2578 N N . ASP A 1 318 ? -21.120 -0.026 25.275 1.00 66.25 318 ASP A N 1
ATOM 2579 C CA . ASP A 1 318 ? -22.426 -0.550 25.697 1.00 66.25 318 ASP A CA 1
ATOM 2580 C C . ASP A 1 318 ? -22.334 -1.472 26.925 1.00 66.25 318 ASP A C 1
ATOM 2582 O O . ASP A 1 318 ? -23.280 -1.599 27.702 1.00 66.25 318 ASP A O 1
ATOM 2586 N N . SER A 1 319 ? -21.163 -2.059 27.192 1.00 60.97 319 SER A N 1
ATOM 2587 C CA . SER A 1 319 ? -20.966 -2.923 28.365 1.00 60.97 319 SER A CA 1
ATOM 2588 C C . SER A 1 319 ? -20.872 -2.158 29.697 1.00 60.97 319 SER A C 1
ATOM 2590 O O . SER A 1 319 ? -20.927 -2.792 30.755 1.00 60.97 319 SER A O 1
ATOM 2592 N N . LYS A 1 320 ? -20.704 -0.827 29.698 1.00 57.31 320 LYS A N 1
ATOM 2593 C CA . LYS A 1 320 ? -20.440 -0.054 30.930 1.00 57.31 320 LYS A CA 1
ATOM 2594 C C . LYS A 1 320 ? -21.679 0.608 31.547 1.00 57.31 320 LYS A C 1
ATOM 2596 O O . LYS A 1 320 ? -21.571 1.118 32.659 1.00 57.31 320 LYS A O 1
ATOM 2601 N N . SER A 1 321 ? -22.849 0.564 30.899 1.00 55.81 321 SER A N 1
ATOM 2602 C CA . SER A 1 321 ? -24.066 1.228 31.404 1.00 55.81 321 SER A CA 1
ATOM 2603 C C . SER A 1 321 ? -24.969 0.369 32.305 1.00 55.81 321 SER A C 1
ATOM 2605 O O . SER A 1 321 ? -25.936 0.900 32.842 1.00 55.81 321 SER A O 1
ATOM 2607 N N . ASN A 1 322 ? -24.677 -0.921 32.525 1.00 56.06 322 ASN A N 1
ATOM 2608 C CA . ASN A 1 322 ? -25.589 -1.829 33.248 1.00 56.06 322 ASN A CA 1
ATOM 2609 C C . ASN A 1 322 ? -25.188 -2.200 34.695 1.00 56.06 322 ASN A C 1
ATOM 2611 O O . ASN A 1 322 ? -25.851 -3.037 35.301 1.00 56.06 322 ASN A O 1
ATOM 2615 N N . THR A 1 323 ? -24.168 -1.574 35.301 1.00 52.59 323 THR A N 1
ATOM 2616 C CA . THR A 1 323 ? -23.642 -2.005 36.625 1.00 52.59 323 THR A CA 1
ATOM 2617 C C . THR A 1 323 ? -23.960 -1.060 37.802 1.00 52.59 323 THR A C 1
ATOM 2619 O O . THR A 1 323 ? -23.430 -1.257 38.891 1.00 52.59 323 THR A O 1
ATOM 2622 N N . THR A 1 324 ? -24.831 -0.049 37.665 1.00 52.53 324 THR A N 1
ATOM 2623 C CA . THR A 1 324 ? -25.002 0.969 38.739 1.00 52.53 324 THR A CA 1
ATOM 2624 C C . THR A 1 324 ? -26.335 0.947 39.508 1.00 52.53 324 THR A C 1
ATOM 2626 O O . THR A 1 324 ? -26.465 1.688 40.473 1.00 52.53 324 THR A O 1
ATOM 2629 N N . ASN A 1 325 ? -27.297 0.065 39.213 1.00 55.62 325 ASN A N 1
ATOM 2630 C CA . ASN A 1 325 ? -28.633 0.145 39.839 1.00 55.62 325 ASN A CA 1
ATOM 2631 C C . ASN A 1 325 ? -29.057 -1.092 40.653 1.00 55.62 325 ASN A C 1
ATOM 2633 O O . ASN A 1 325 ? -30.146 -1.605 40.417 1.00 55.62 325 ASN A O 1
ATOM 2637 N N . ASN A 1 326 ? -28.253 -1.598 41.606 1.00 53.06 326 ASN A N 1
ATOM 2638 C CA . ASN A 1 326 ? -28.783 -2.655 42.492 1.00 53.06 326 ASN A CA 1
ATOM 2639 C C . ASN A 1 326 ? -28.217 -2.765 43.923 1.00 53.06 326 ASN A C 1
ATOM 2641 O O . ASN A 1 326 ? -28.087 -3.866 44.453 1.00 53.06 326 ASN A O 1
ATOM 2645 N N . SER A 1 327 ? -27.883 -1.652 44.582 1.00 53.88 327 SER A N 1
ATOM 2646 C CA . SER A 1 327 ? -27.363 -1.673 45.965 1.00 53.88 327 SER A CA 1
ATOM 2647 C C . SER A 1 327 ? -28.167 -0.857 46.982 1.00 53.88 327 SER A C 1
ATOM 2649 O O . SER A 1 327 ? -27.628 -0.498 48.024 1.00 53.88 327 SER A O 1
ATOM 2651 N N . ASN A 1 328 ? -29.459 -0.604 46.744 1.00 55.28 328 ASN A N 1
ATOM 2652 C CA . ASN A 1 328 ? -30.275 0.177 47.679 1.00 55.28 328 ASN A CA 1
ATOM 2653 C C . ASN A 1 328 ? -31.616 -0.490 48.023 1.00 55.28 328 ASN A C 1
ATOM 2655 O O . ASN A 1 328 ? -32.671 0.092 47.814 1.00 55.28 328 ASN A O 1
ATOM 2659 N N . GLU A 1 329 ? -31.588 -1.719 48.550 1.00 53.72 329 GLU A N 1
ATOM 2660 C CA . GLU A 1 329 ? -32.794 -2.344 49.119 1.00 53.72 329 GLU A CA 1
ATOM 2661 C C . GLU A 1 329 ? -32.457 -3.434 50.158 1.00 53.72 329 GLU A C 1
ATOM 2663 O O . GLU A 1 329 ? -32.555 -4.627 49.889 1.00 53.72 329 GLU A O 1
ATOM 2668 N N . LYS A 1 330 ? -32.011 -3.037 51.363 1.00 60.97 330 LYS A N 1
ATOM 2669 C CA . LYS A 1 330 ? -32.297 -3.762 52.625 1.00 60.97 330 LYS A CA 1
ATOM 2670 C C . LYS A 1 330 ? -31.715 -3.053 53.852 1.00 60.97 330 LYS A C 1
ATOM 2672 O O . LYS A 1 330 ? -30.567 -3.270 54.231 1.00 60.97 330 LYS A O 1
ATOM 2677 N N . SER A 1 331 ? -32.534 -2.240 54.507 1.00 57.38 331 SER A N 1
ATOM 2678 C CA . SER A 1 331 ? -32.489 -2.025 55.962 1.00 57.38 331 SER A CA 1
ATOM 2679 C C . SER A 1 331 ? -33.790 -1.358 56.392 1.00 57.38 331 SER A C 1
ATOM 2681 O O . SER A 1 331 ? -33.873 -0.134 56.418 1.00 57.38 331 SER A O 1
ATOM 2683 N N . ILE A 1 332 ? -34.803 -2.178 56.680 1.00 59.16 332 ILE A N 1
ATOM 2684 C CA . ILE A 1 332 ? -35.890 -1.881 57.621 1.00 59.16 332 ILE A CA 1
ATOM 2685 C C . ILE A 1 332 ? -36.105 -3.149 58.439 1.00 59.16 332 ILE A C 1
ATOM 2687 O O . ILE A 1 332 ? -36.153 -4.232 57.805 1.00 59.16 332 ILE A O 1
#

Foldseek 3Di:
DPPVPVVVVVVVVVVVVVVVVVVVVVVVVVVVVVVVVVVVVVVVVVVVVVVVVVVVVVVVVVVPPPPDPVVVVVVVVVVVVVVVVVPPPPDDDDDDDDDDDDDDDDDDDDDDDDDPPPDPPPDDDDDDDDPPDDDDDDDDDDDDDDPDDPDPPPDPVVVVVVVVVVVVVVVVVVVVVVVVVVVVVVVVVVVVVVVCVVCVVVPVPPVVPDPPPPPPPPQDPDDPVLVVLCVVLVVLLVVLVVVLVVLPPPVLPPVVLVVVLVVLVVVLVVLVVVCRVDPDNPVSSVVSSVSSVVSNVSSVVSVVVSVVVVVVVVVVVVVPPPPDPDDPDDDD

Mean predicted aligned error: 21.36 Å

Solvent-accessible surface area (backbone atoms only — not comparable to full-atom values): 20858 Å² total; per-residue (Å²): 139,73,79,73,58,60,67,54,54,56,52,52,50,55,53,48,51,54,49,51,53,53,52,53,55,49,51,54,52,52,52,55,51,51,52,53,55,52,51,55,52,52,54,52,50,52,53,50,51,53,50,50,53,53,49,51,52,52,52,52,52,62,70,64,54,74,80,52,65,60,57,51,50,51,52,53,53,54,52,51,57,55,62,56,64,70,67,67,83,74,78,76,90,74,85,90,80,82,91,81,90,79,90,81,89,89,79,90,80,82,85,77,85,76,82,80,80,79,75,82,90,78,80,83,79,77,82,78,84,84,80,78,81,82,81,86,80,88,76,79,96,73,91,72,93,70,87,76,72,86,74,80,78,77,74,55,67,70,62,51,53,55,53,51,53,53,51,51,51,53,50,51,53,51,51,52,52,49,51,52,53,49,50,53,53,47,51,56,45,48,53,49,45,49,56,43,54,72,43,43,76,56,46,68,73,52,69,73,59,73,81,61,74,82,71,63,85,78,84,59,88,67,58,67,66,55,56,54,48,48,54,52,45,52,53,50,43,55,50,49,54,53,50,43,62,70,67,44,85,76,68,74,67,51,70,65,58,56,51,51,48,51,52,50,51,52,53,46,54,51,52,60,57,48,54,79,75,48,95,62,46,65,65,54,51,53,52,50,52,48,50,49,52,50,52,43,49,55,50,53,54,52,46,51,53,54,54,51,56,53,52,54,54,60,61,58,60,69,72,69,76,78,82,82,87,84,88,84,86,88,88,132

Radius of gyration: 40.27 Å; Cα contacts (8 Å, |Δi|>4): 47; chains: 1; bounding box: 116×68×107 Å